Protein AF-A0A0M3IYL1-F1 (afdb_monomer_lite)

Radius of gyration: 31.52 Å; chains: 1; bounding box: 72×78×84 Å

Sequence (342 aa):
MSFNPNYEEIGNAFVQHYYSKFDVPDVAMRSSGLSDLYDPQNSYMTFEGVQARGRDEILQKFTSLTFKGIQRAITKTDCQPLPDGSILVAVIGQLKYENSNAVEYHSTRESYAKSVEDENEMDQSVEVEREKDELQTDDDPVQSYNQFFILRPSSGAFFISNEIFRLGKRMSGTQKAGKVATKGQKRIYEDNTYAIRDYSIAAIISSIFYASLSLTIFSASTLEWVVFCVCIFLQLGAVLTMRYMAQCIRNEKGQVIDAGIDLNQPDAFGEYCKDIVILCSSIVVIATFWSKIFWLLLLIPAYACYRIWTGILSPWFFAQPDDDDEIDEKKLRKKERKLRKA

Organism: Anisakis simplex (NCBI:txid6269)

Secondary structure (DSSP, 8-state):
----TTHHHHHHHHHHHHHHHHS-S-HHHHHHHHGGGB-TTT-EEEETTEEEEHHHHHHHHHHH--EEEEEEEEEEEEEEE-TTS-EEEEEEEEEEEEETTHHHHHHHHHHHHHHHHTT---S-------------TT-PPPEEEEEEEEEEEETTEEEEEEEEEEEPP--SS---TTS--PPPHHHHHHHHHHHHHHHHHHHHHHHHHHHHHHHHT----HHHHHHHHHHHHHHHHHHHHHHHHT--EE-TTS-EEE--S-TTSTTSHHHHHHHHHHHHHHHHHHHTT-GGGGGGGGHHHHHHHHHHIIIIIHHHHH-----HHHHHHHHHHHHHHHHTT-

InterPro domains:
  IPR002075 Nuclear transport factor 2 domain [PF02136] (10-100)
  IPR008506 SRP-independent targeting protein 2/TMEM208 [PF05620] (181-340)
  IPR008506 SRP-independent targeting protein 2/TMEM208 [PTHR13505] (181-341)
  IPR018222 Nuclear transport factor 2, eukaryote [PS50177] (10-167)
  IPR018222 Nuclear transport factor 2, eukaryote [cd00780] (6-167)
  IPR032710 NTF2-like domain superfamily [SSF54427] (7-167)

Structure (mmCIF, N/CA/C/O backbone):
data_AF-A0A0M3IYL1-F1
#
_entry.id   AF-A0A0M3IYL1-F1
#
loop_
_atom_site.group_PDB
_atom_site.id
_atom_site.type_symbol
_atom_site.label_atom_id
_atom_site.label_alt_id
_atom_site.label_comp_id
_atom_site.label_asym_id
_atom_site.label_entity_id
_atom_site.label_seq_id
_atom_site.pdbx_PDB_ins_code
_atom_site.Cartn_x
_atom_site.Cartn_y
_atom_site.Cartn_z
_atom_site.occupancy
_atom_site.B_iso_or_equiv
_atom_site.auth_seq_id
_atom_site.auth_comp_id
_atom_site.auth_asym_id
_atom_site.auth_atom_id
_atom_site.pdbx_PDB_model_num
ATOM 1 N N . MET A 1 1 ? -7.503 -23.518 38.191 1.00 53.72 1 MET A N 1
ATOM 2 C CA . MET A 1 1 ? -7.845 -22.327 37.387 1.00 53.72 1 MET A CA 1
ATOM 3 C C . MET A 1 1 ? -9.305 -22.455 37.011 1.00 53.72 1 MET A C 1
ATOM 5 O O . MET A 1 1 ? -9.640 -23.418 36.337 1.00 53.72 1 MET A O 1
ATOM 9 N N . SER A 1 2 ? -10.170 -21.578 37.517 1.00 73.44 2 SER A N 1
ATOM 10 C CA . SER A 1 2 ? -11.586 -21.565 37.139 1.00 73.44 2 SER A CA 1
ATOM 11 C C . SER A 1 2 ? -11.798 -20.336 36.275 1.00 73.44 2 SER A C 1
ATOM 13 O O . SER A 1 2 ? -11.982 -19.242 36.799 1.00 73.44 2 SER A O 1
ATOM 15 N N . PHE A 1 3 ? -11.698 -20.497 34.957 1.00 84.62 3 PHE A N 1
ATOM 16 C CA . PHE A 1 3 ? -12.135 -19.437 34.059 1.00 84.62 3 PHE A CA 1
ATOM 17 C C . PHE A 1 3 ? -13.652 -19.256 34.183 1.00 84.62 3 PHE A C 1
ATOM 19 O O . PHE A 1 3 ? -14.368 -20.186 34.557 1.00 84.62 3 PHE A O 1
ATOM 26 N N . ASN A 1 4 ? -14.150 -18.060 33.878 1.00 89.31 4 ASN A N 1
ATOM 27 C CA . ASN A 1 4 ? -15.587 -17.819 33.855 1.00 89.31 4 ASN A CA 1
ATOM 28 C C . ASN A 1 4 ? -16.181 -18.449 32.583 1.00 89.31 4 ASN A C 1
ATOM 30 O O . ASN A 1 4 ? -15.805 -18.002 31.505 1.00 89.31 4 ASN A O 1
ATOM 34 N N . PRO A 1 5 ? -17.084 -19.446 32.657 1.00 92.69 5 PRO A N 1
ATOM 35 C CA . PRO A 1 5 ? -17.649 -20.085 31.465 1.00 92.69 5 PRO A CA 1
ATOM 36 C C . PRO A 1 5 ? -18.566 -19.153 30.657 1.00 92.69 5 PRO A C 1
ATOM 38 O O . PRO A 1 5 ? -18.746 -19.367 29.464 1.00 92.69 5 PRO A O 1
ATOM 41 N N . ASN A 1 6 ? -19.091 -18.092 31.276 1.00 94.50 6 ASN A N 1
ATOM 42 C CA . ASN A 1 6 ? -20.010 -17.134 30.657 1.00 94.50 6 ASN A CA 1
ATOM 43 C C . ASN A 1 6 ? -19.279 -15.895 30.105 1.00 94.50 6 ASN A C 1
ATOM 45 O O . ASN A 1 6 ? -19.895 -14.852 29.890 1.00 94.50 6 ASN A O 1
ATOM 49 N N . TYR A 1 7 ? -17.957 -15.976 29.902 1.00 95.50 7 TYR A N 1
ATOM 50 C CA . TYR A 1 7 ? -17.122 -14.839 29.498 1.00 95.50 7 TYR A CA 1
ATOM 51 C C . TYR A 1 7 ? -17.607 -14.150 28.213 1.00 95.50 7 TYR A C 1
ATOM 53 O O . TYR A 1 7 ? -17.535 -12.927 28.104 1.00 95.50 7 TYR A O 1
ATOM 61 N N . GLU A 1 8 ? -18.110 -14.922 27.245 1.00 95.88 8 GLU A N 1
ATOM 62 C CA . GLU A 1 8 ? -18.569 -14.400 25.957 1.00 95.88 8 GLU A CA 1
ATOM 63 C C . GLU A 1 8 ? -19.862 -13.592 26.104 1.00 95.88 8 GLU A C 1
ATOM 65 O O . GLU A 1 8 ? -19.960 -12.483 25.576 1.00 95.88 8 GLU A O 1
ATOM 70 N N . GLU A 1 9 ? -20.829 -14.101 26.870 1.00 96.62 9 GLU A N 1
ATOM 71 C CA . GLU A 1 9 ? -22.089 -13.406 27.151 1.00 96.62 9 GLU A CA 1
ATOM 72 C C . GLU A 1 9 ? -21.843 -12.129 27.963 1.00 96.62 9 GLU A C 1
ATOM 74 O O . GLU A 1 9 ? -22.311 -11.054 27.584 1.00 96.62 9 GLU A O 1
ATOM 79 N N . ILE A 1 10 ? -21.037 -12.224 29.027 1.00 96.06 10 ILE A N 1
ATOM 80 C CA . ILE A 1 10 ? -20.689 -11.087 29.890 1.00 96.06 10 ILE A CA 1
ATOM 81 C C . ILE A 1 10 ? -19.957 -10.006 29.092 1.00 96.06 10 ILE A C 1
ATOM 83 O O . ILE A 1 10 ? -20.312 -8.833 29.190 1.00 96.06 10 ILE A O 1
ATOM 87 N N . GLY A 1 11 ? -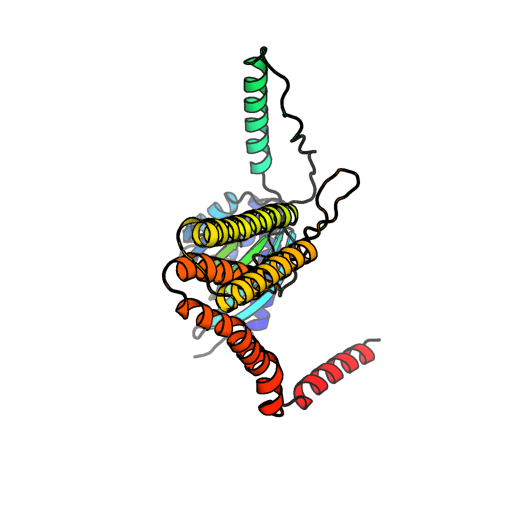18.960 -10.380 28.285 1.00 96.88 11 GLY A N 1
ATOM 88 C CA . GLY A 1 11 ? -18.195 -9.422 27.488 1.00 96.88 11 GLY A CA 1
ATOM 89 C C . GLY A 1 11 ? -19.055 -8.705 26.444 1.00 96.88 11 GLY A C 1
ATOM 90 O O . GLY A 1 11 ? -18.976 -7.484 26.322 1.00 96.88 11 GLY A O 1
ATOM 91 N N . ASN A 1 12 ? -19.944 -9.423 25.749 1.00 95.62 12 ASN A N 1
ATOM 92 C CA . ASN A 1 12 ? -20.861 -8.806 24.787 1.00 95.62 12 ASN A CA 1
ATOM 93 C C . ASN A 1 12 ? -21.884 -7.882 25.469 1.00 95.62 12 ASN A C 1
ATOM 95 O O . ASN A 1 12 ? -22.119 -6.772 24.987 1.00 95.62 12 ASN A O 1
ATOM 99 N N . ALA A 1 13 ? -22.461 -8.297 26.602 1.00 96.62 13 ALA A N 1
ATOM 100 C CA . ALA A 1 13 ? -23.380 -7.464 27.379 1.00 96.62 13 ALA A CA 1
ATOM 101 C C . ALA A 1 13 ? -22.688 -6.199 27.916 1.00 96.62 13 ALA A C 1
ATOM 103 O O . ALA A 1 13 ? -23.243 -5.102 27.826 1.00 96.62 13 ALA A O 1
ATOM 104 N N . PHE A 1 14 ? -21.450 -6.336 28.403 1.00 97.62 14 PHE A N 1
ATOM 105 C CA . PHE A 1 14 ? -20.616 -5.217 28.832 1.00 97.62 14 PHE A CA 1
ATOM 106 C C . PHE A 1 14 ? -20.397 -4.209 27.702 1.00 97.62 14 PHE A C 1
ATOM 108 O O . PHE A 1 14 ? -20.579 -3.018 27.924 1.00 97.62 14 PHE A O 1
ATOM 115 N N . VAL A 1 15 ? -20.058 -4.659 26.489 1.00 97.31 15 VAL A N 1
ATOM 116 C CA . VAL A 1 15 ? -19.814 -3.763 25.345 1.00 97.31 15 VAL A CA 1
ATOM 117 C C . VAL A 1 15 ? -21.046 -2.918 25.016 1.00 97.31 15 VAL A C 1
ATOM 119 O O . VAL A 1 15 ? -20.929 -1.707 24.827 1.00 97.31 15 VAL A O 1
ATOM 122 N N . GLN A 1 16 ? -22.234 -3.532 25.001 1.00 95.25 16 GLN A N 1
ATOM 123 C CA . GLN A 1 16 ? -23.490 -2.805 24.787 1.00 95.25 16 GLN A CA 1
ATOM 124 C C . GLN A 1 16 ? -23.746 -1.790 25.907 1.00 95.25 16 GLN A C 1
ATOM 126 O O . GLN A 1 16 ? -24.088 -0.636 25.645 1.00 95.25 16 GLN A O 1
ATOM 131 N N . HIS A 1 17 ? -23.538 -2.202 27.160 1.00 96.06 17 HIS A N 1
ATOM 132 C CA . HIS A 1 17 ? -23.721 -1.332 28.314 1.00 96.06 17 HIS A CA 1
ATOM 133 C C . HIS A 1 17 ? -22.749 -0.144 28.302 1.00 96.06 17 HIS A C 1
ATOM 135 O O . HIS A 1 17 ? -23.187 1.001 28.407 1.00 96.06 17 HIS A O 1
ATOM 141 N N . TYR A 1 18 ? -21.455 -0.397 28.110 1.00 97.44 18 TYR A N 1
ATOM 142 C CA . TYR A 1 18 ? -20.408 0.618 28.088 1.00 97.44 18 TYR A CA 1
ATOM 143 C C . TYR A 1 18 ? -20.691 1.686 27.029 1.00 97.44 18 TYR A C 1
ATOM 145 O O . TYR A 1 18 ? -20.730 2.873 27.350 1.00 97.44 18 TYR A O 1
ATOM 153 N N . TYR A 1 19 ? -20.974 1.294 25.781 1.00 95.44 19 TYR A N 1
ATOM 154 C CA . TYR A 1 19 ? -21.228 2.273 24.720 1.00 95.44 19 TYR A CA 1
ATOM 155 C C . TYR A 1 19 ? -22.556 3.013 24.872 1.00 95.44 19 TYR A C 1
ATOM 157 O O . TYR A 1 19 ? -22.619 4.188 24.518 1.00 95.44 19 TYR A O 1
ATOM 165 N N . SER A 1 20 ? -23.572 2.413 25.508 1.00 93.94 20 SER A N 1
ATOM 166 C CA . SER A 1 20 ? -24.800 3.144 25.865 1.00 93.94 20 SER A CA 1
ATOM 167 C C . SER A 1 20 ? -24.547 4.326 26.812 1.00 93.94 20 SER A C 1
ATOM 169 O O . SER A 1 20 ? -25.322 5.281 26.832 1.00 93.94 20 SER A O 1
ATOM 171 N N . LYS A 1 21 ? -23.462 4.267 27.598 1.00 94.06 21 LYS A N 1
ATOM 172 C CA . LYS A 1 21 ? -23.028 5.329 28.514 1.00 94.06 21 LYS A CA 1
ATOM 173 C C . LYS A 1 21 ? -21.966 6.233 27.895 1.00 94.06 21 LYS A C 1
ATOM 175 O O . LYS A 1 21 ? -21.972 7.430 28.157 1.00 94.06 21 LYS A O 1
ATOM 180 N N . PHE A 1 22 ? -21.073 5.687 27.071 1.00 93.38 22 PHE A N 1
ATOM 181 C CA . PHE A 1 22 ? -19.989 6.447 26.452 1.00 93.38 22 PHE A CA 1
ATOM 182 C C . PHE A 1 22 ? -20.475 7.366 25.323 1.00 93.38 22 PHE A C 1
ATOM 184 O O . PHE A 1 22 ? -20.049 8.518 25.242 1.00 93.38 22 PHE A O 1
ATOM 191 N N . ASP A 1 23 ? -21.385 6.893 24.469 1.00 91.50 23 ASP A N 1
ATOM 192 C CA . ASP A 1 23 ? -21.751 7.582 23.222 1.00 91.50 23 ASP A CA 1
ATOM 193 C C . ASP A 1 23 ? -22.758 8.733 23.421 1.00 91.50 23 ASP A C 1
ATOM 195 O O . ASP A 1 23 ? -23.204 9.357 22.457 1.00 91.50 23 ASP A O 1
ATOM 199 N N . VAL A 1 24 ? -23.092 9.072 24.671 1.00 89.94 24 VAL A N 1
ATOM 200 C CA . VAL A 1 24 ? -23.966 10.211 24.977 1.00 89.94 24 VAL A CA 1
ATOM 201 C C . VAL A 1 24 ? -23.293 11.542 24.585 1.00 89.94 24 VAL A C 1
ATOM 203 O O . VAL A 1 24 ? -22.085 11.702 24.795 1.00 89.94 24 VAL A O 1
ATOM 206 N N . PRO A 1 25 ? -24.032 12.521 24.024 1.00 84.75 25 PRO A N 1
ATOM 207 C CA . PRO A 1 25 ? -23.455 13.810 23.620 1.00 84.75 25 PRO A CA 1
ATOM 208 C C . PRO A 1 25 ? -22.956 14.665 24.791 1.00 84.75 25 PRO A C 1
ATOM 210 O O . PRO A 1 25 ? -22.020 15.447 24.635 1.00 84.75 25 PRO A O 1
ATOM 213 N N . ASP A 1 26 ? -23.592 14.528 25.955 1.00 88.19 26 ASP A N 1
ATOM 214 C CA . ASP A 1 26 ? -23.273 15.298 27.152 1.00 88.19 26 ASP A CA 1
ATOM 215 C C . ASP A 1 26 ? -22.086 14.678 27.902 1.00 88.19 26 ASP A C 1
ATOM 217 O O . ASP A 1 26 ? -22.125 13.538 28.369 1.00 88.19 26 ASP A O 1
ATOM 221 N N . VAL A 1 27 ? -21.021 15.463 28.036 1.00 84.44 27 VAL A N 1
ATOM 222 C CA . VAL A 1 27 ? -19.757 15.048 28.649 1.00 84.44 27 VAL A CA 1
ATOM 223 C C . VAL A 1 27 ? -19.907 14.733 30.144 1.00 84.44 27 VAL A C 1
ATOM 225 O O . VAL A 1 27 ? -19.278 13.795 30.641 1.00 84.44 27 VAL A O 1
ATOM 228 N N . ALA A 1 28 ? -20.755 15.467 30.868 1.00 87.12 28 ALA A N 1
ATOM 229 C CA . ALA A 1 28 ? -21.005 15.218 32.284 1.00 87.12 28 ALA A CA 1
ATOM 230 C C . ALA A 1 28 ? -21.826 13.934 32.483 1.00 87.12 28 ALA A C 1
ATOM 232 O O . ALA A 1 28 ? -21.515 13.136 33.374 1.00 87.12 28 ALA A O 1
ATOM 233 N N . MET A 1 29 ? -22.819 13.683 31.620 1.00 89.69 29 MET A N 1
ATOM 234 C CA . MET A 1 29 ? -23.558 12.411 31.619 1.00 89.69 29 MET A CA 1
ATOM 235 C C . MET A 1 29 ? -22.664 11.222 31.256 1.00 89.69 29 MET A C 1
ATOM 237 O O . MET A 1 29 ? -22.786 10.165 31.870 1.00 89.69 29 MET A O 1
ATOM 241 N N . ARG A 1 30 ? -21.731 11.392 30.310 1.00 91.19 30 ARG A N 1
ATOM 242 C CA . ARG A 1 30 ? -20.738 10.366 29.956 1.00 91.19 30 ARG A CA 1
ATOM 243 C C . ARG A 1 30 ? -19.876 9.992 31.157 1.00 91.19 30 ARG A C 1
ATOM 245 O O . ARG A 1 30 ? -19.749 8.819 31.492 1.00 91.19 30 ARG A O 1
ATOM 252 N N . SER A 1 31 ? -19.296 10.999 31.808 1.00 90.19 31 SER A N 1
ATOM 253 C CA . SER A 1 31 ? -18.392 10.810 32.943 1.00 90.19 31 SER A CA 1
ATOM 254 C C . SER A 1 31 ? -19.109 10.151 34.130 1.00 90.19 31 SER A C 1
ATOM 256 O O . SER A 1 31 ? -18.697 9.094 34.607 1.00 90.19 31 SER A O 1
ATOM 258 N N . SER A 1 32 ? -20.258 10.698 34.538 1.00 91.25 32 SER A N 1
ATOM 259 C CA . SER A 1 32 ? -21.065 10.125 35.626 1.00 91.25 32 SER A CA 1
ATOM 260 C C . SER A 1 32 ? -21.607 8.729 35.303 1.00 91.25 32 SER A C 1
ATOM 262 O O . SER A 1 32 ? -21.601 7.862 36.169 1.00 91.25 32 SER A O 1
ATOM 264 N N . GLY A 1 33 ? -22.023 8.473 34.060 1.00 92.12 33 GLY A N 1
ATOM 265 C CA . GLY A 1 33 ? -22.559 7.178 33.637 1.00 92.12 33 GLY A CA 1
ATOM 266 C C . GLY A 1 33 ? -21.526 6.051 33.568 1.00 92.12 33 GLY A C 1
ATOM 267 O O . GLY A 1 33 ? -21.915 4.886 33.590 1.00 92.12 33 GLY A O 1
ATOM 268 N N . LEU A 1 34 ? -20.235 6.388 33.485 1.00 94.62 34 LEU A N 1
ATOM 269 C CA . LEU A 1 34 ? -19.123 5.434 33.423 1.00 94.62 34 LEU A CA 1
ATOM 270 C C . LEU A 1 34 ? -18.361 5.295 34.747 1.00 94.62 34 LEU A C 1
ATOM 272 O O . LEU A 1 34 ? -17.601 4.341 34.893 1.00 94.62 34 LEU A O 1
ATOM 276 N N . SER A 1 35 ? -18.580 6.206 35.703 1.00 94.62 35 SER A N 1
ATOM 277 C CA . SER A 1 35 ? -17.992 6.211 37.054 1.00 94.62 35 SER A CA 1
ATOM 278 C C . SER A 1 35 ? -17.884 4.816 37.667 1.00 94.62 35 SER A C 1
ATOM 280 O O . SER A 1 35 ? -16.805 4.395 38.081 1.00 94.62 35 SER A O 1
ATOM 282 N N . ASP A 1 36 ? -18.998 4.089 37.690 1.00 94.06 36 ASP A N 1
ATOM 283 C CA . ASP A 1 36 ? -19.129 2.855 38.467 1.00 94.06 36 ASP A CA 1
ATOM 284 C C . ASP A 1 36 ? -18.468 1.648 37.788 1.00 94.06 36 ASP A C 1
ATOM 286 O O . ASP A 1 36 ? -18.325 0.591 38.399 1.00 94.06 36 ASP A O 1
ATOM 290 N N . LEU A 1 37 ? -18.030 1.806 36.535 1.00 96.25 37 LEU A N 1
ATOM 291 C CA . LEU A 1 37 ? -17.292 0.778 35.807 1.00 96.25 37 LEU A CA 1
ATOM 292 C C . LEU A 1 37 ? -15.794 0.796 36.129 1.00 96.25 37 LEU A C 1
ATOM 294 O O . LEU A 1 37 ? -15.107 -0.164 35.786 1.00 96.25 37 LEU A O 1
ATOM 298 N N . TYR A 1 38 ? -15.279 1.844 36.781 1.00 97.50 38 TYR A N 1
ATOM 299 C CA . TYR A 1 38 ? -13.864 1.968 37.133 1.00 97.50 38 TYR A CA 1
ATOM 300 C C . TYR A 1 38 ? -13.647 1.913 38.644 1.00 97.50 38 TYR A C 1
ATOM 302 O O . TYR A 1 38 ? -14.341 2.558 39.431 1.00 97.50 38 TYR A O 1
ATOM 310 N N . ASP A 1 39 ? -12.615 1.176 39.044 1.00 96.19 39 ASP A N 1
ATOM 311 C CA . ASP A 1 39 ? -12.144 1.126 40.418 1.00 96.19 39 ASP A CA 1
ATOM 312 C C . ASP A 1 39 ? -11.431 2.441 40.793 1.00 96.19 39 ASP A C 1
ATOM 314 O O . ASP A 1 39 ? -10.664 2.985 39.983 1.00 96.19 39 ASP A O 1
ATOM 318 N N . PRO A 1 40 ? -11.622 2.958 42.022 1.00 95.38 40 PRO A N 1
ATOM 319 C CA . PRO A 1 40 ? -11.004 4.209 42.446 1.00 95.38 40 PRO A CA 1
ATOM 320 C C . PRO A 1 40 ? -9.471 4.229 42.342 1.00 95.38 40 PRO A C 1
ATOM 322 O O . PRO A 1 40 ? -8.918 5.289 42.063 1.00 95.38 40 PRO A O 1
ATOM 325 N N . GLN A 1 41 ? -8.775 3.096 42.525 1.00 94.56 41 GLN A N 1
ATOM 326 C CA . GLN A 1 41 ? -7.301 3.061 42.544 1.00 94.56 41 GLN A CA 1
ATOM 327 C C . GLN A 1 41 ? -6.651 2.128 41.508 1.00 94.56 41 GLN A C 1
ATOM 329 O O . GLN A 1 41 ? -5.492 2.344 41.129 1.00 94.56 41 GLN A O 1
ATOM 334 N N . ASN A 1 42 ? -7.356 1.082 41.069 1.00 94.12 42 ASN A N 1
ATOM 335 C CA . ASN A 1 42 ? -6.777 -0.053 40.337 1.00 94.12 42 ASN A CA 1
ATOM 336 C C . ASN A 1 42 ? -7.260 -0.185 38.887 1.00 94.12 42 ASN A C 1
ATOM 338 O O . ASN A 1 42 ? -7.000 -1.207 38.247 1.00 94.12 42 ASN A O 1
ATOM 342 N N . SER A 1 43 ? -7.931 0.838 38.361 1.00 98.06 43 SER A N 1
ATOM 343 C CA . SER A 1 43 ? -8.235 0.955 36.936 1.00 98.06 43 SER A CA 1
ATOM 344 C C . SER A 1 43 ? -7.149 1.726 36.195 1.00 98.06 43 SER A C 1
ATOM 346 O O . SER A 1 43 ? -6.648 2.737 36.681 1.00 98.06 43 SER A O 1
ATOM 348 N N . TYR A 1 44 ? -6.811 1.274 34.994 1.00 97.88 44 TYR A N 1
ATOM 349 C CA . TYR A 1 44 ? -5.854 1.928 34.107 1.00 97.88 44 TYR A CA 1
ATOM 350 C C . TYR A 1 44 ? -6.494 2.154 32.745 1.00 97.88 44 TYR A C 1
ATOM 352 O O . TYR A 1 44 ? -7.003 1.212 32.146 1.00 97.88 44 TYR A O 1
ATOM 360 N N . MET A 1 45 ? -6.408 3.370 32.218 1.00 97.56 45 MET A N 1
ATOM 361 C CA . MET A 1 45 ? -6.809 3.686 30.849 1.00 97.56 45 MET A CA 1
ATOM 362 C C . MET A 1 45 ? -5.606 4.194 30.070 1.00 97.56 45 MET A C 1
ATOM 364 O O . MET A 1 45 ? -4.837 4.998 30.577 1.00 97.56 45 MET A O 1
ATOM 368 N N . THR A 1 46 ? -5.452 3.778 28.819 1.00 95.56 46 THR A N 1
ATOM 369 C CA . THR A 1 46 ? -4.555 4.425 27.858 1.00 95.56 46 THR A CA 1
ATOM 370 C C . THR A 1 46 ? -5.364 4.899 26.663 1.00 95.56 46 THR A C 1
ATOM 372 O O . THR A 1 46 ? -5.857 4.085 25.887 1.00 95.56 46 THR A O 1
ATOM 375 N N . PHE A 1 47 ? -5.475 6.212 26.494 1.00 91.62 47 PHE A N 1
ATOM 376 C CA . PHE A 1 47 ? -6.231 6.831 25.411 1.00 91.62 47 PHE A CA 1
ATOM 377 C C . PHE A 1 47 ? -5.274 7.565 24.473 1.00 91.62 47 PHE A C 1
ATOM 379 O O . PHE A 1 47 ? -4.594 8.502 24.897 1.00 91.62 47 PHE A O 1
ATOM 386 N N . GLU A 1 48 ? -5.175 7.124 23.215 1.00 83.81 48 GLU A N 1
ATOM 387 C CA . GLU A 1 48 ? -4.241 7.686 22.221 1.00 83.81 48 GLU A CA 1
ATOM 388 C C . GLU A 1 48 ? -2.772 7.730 22.700 1.00 83.81 48 GLU A C 1
ATOM 390 O O . GLU A 1 48 ? -1.952 8.497 22.208 1.00 83.81 48 GLU A O 1
ATOM 395 N N . GLY A 1 49 ? -2.397 6.844 23.629 1.00 84.88 49 GLY A N 1
ATOM 396 C CA . GLY A 1 49 ? -1.035 6.742 24.171 1.00 84.88 49 GLY A CA 1
ATOM 397 C C . GLY A 1 49 ? -0.804 7.538 25.453 1.00 84.88 49 GLY A C 1
ATOM 398 O O . GLY A 1 49 ? 0.257 7.397 26.050 1.00 84.88 49 GLY A O 1
ATOM 399 N N . VAL A 1 50 ? -1.795 8.305 25.912 1.00 88.12 50 VAL A N 1
ATOM 400 C CA . VAL A 1 50 ? -1.768 8.968 27.219 1.00 88.12 50 VAL A CA 1
ATOM 401 C C . VAL A 1 50 ? -2.432 8.059 28.245 1.00 88.12 50 VAL A C 1
ATOM 403 O O . VAL A 1 50 ? -3.597 7.692 28.082 1.00 88.12 50 VAL A O 1
ATOM 406 N N . GLN A 1 51 ? -1.688 7.681 29.283 1.00 93.62 51 GLN A N 1
ATOM 407 C CA . GLN A 1 51 ? -2.191 6.836 30.362 1.00 93.62 51 GLN A CA 1
ATOM 408 C C . GLN A 1 51 ? -2.819 7.678 31.483 1.00 93.62 51 GLN A C 1
ATOM 410 O O . GLN A 1 51 ? -2.315 8.753 31.795 1.00 93.62 51 GLN A O 1
ATOM 415 N N . ALA A 1 52 ? -3.892 7.167 32.079 1.00 94.69 52 ALA A N 1
ATOM 416 C CA . ALA A 1 52 ? -4.545 7.671 33.284 1.00 94.69 52 ALA A CA 1
ATOM 417 C C . ALA A 1 52 ? -4.765 6.504 34.257 1.00 94.69 52 ALA A C 1
ATOM 419 O O . ALA A 1 52 ? -5.034 5.375 33.821 1.00 94.69 52 ALA A O 1
ATOM 420 N N . ARG A 1 53 ? -4.649 6.762 35.563 1.00 96.62 53 ARG A N 1
ATOM 421 C CA . ARG A 1 53 ? -4.815 5.744 36.606 1.00 96.62 53 ARG A CA 1
ATOM 422 C C . ARG A 1 53 ? -5.867 6.162 37.628 1.00 96.62 53 ARG A C 1
ATOM 424 O O . ARG A 1 53 ? -5.851 7.269 38.147 1.00 96.62 53 ARG A O 1
ATOM 431 N N . GLY A 1 54 ? -6.707 5.204 38.001 1.00 95.50 54 GLY A N 1
ATOM 432 C CA . GLY A 1 54 ? -7.786 5.402 38.957 1.00 95.50 54 GLY A CA 1
ATOM 433 C C . GLY A 1 54 ? -8.960 6.143 38.330 1.00 95.50 54 GLY A C 1
ATOM 434 O O . GLY A 1 54 ? -8.824 6.852 37.331 1.00 95.50 54 GLY A O 1
ATOM 435 N N . ARG A 1 55 ? -10.142 5.947 38.912 1.00 96.50 55 ARG A N 1
ATOM 436 C CA . ARG A 1 55 ? -11.394 6.486 38.375 1.00 96.50 55 ARG A CA 1
ATOM 437 C C . ARG A 1 55 ? -11.326 7.993 38.120 1.00 96.50 55 ARG A C 1
ATOM 439 O O . ARG A 1 55 ? -11.716 8.424 37.044 1.00 96.50 55 ARG A O 1
ATOM 446 N N . ASP A 1 56 ? -10.811 8.784 39.055 1.00 95.38 56 ASP A N 1
ATOM 447 C CA . ASP A 1 56 ? -10.889 10.248 38.965 1.00 95.38 56 ASP A CA 1
ATOM 448 C C . ASP A 1 56 ? -10.089 10.810 37.771 1.00 95.38 56 ASP A C 1
ATOM 450 O O . ASP A 1 56 ? -10.614 11.629 37.014 1.00 95.38 56 ASP A O 1
ATOM 454 N N . GLU A 1 57 ? -8.867 10.317 37.522 1.00 95.56 57 GLU A N 1
ATOM 455 C CA . GLU A 1 57 ? -8.072 10.717 36.347 1.00 95.56 57 GLU A CA 1
ATOM 456 C C . GLU A 1 57 ? -8.708 10.238 35.035 1.00 95.56 57 GLU A C 1
ATOM 458 O O . GLU A 1 57 ? -8.694 10.950 34.027 1.00 95.56 57 GLU A O 1
ATOM 463 N N . ILE A 1 58 ? -9.290 9.033 35.037 1.00 96.25 58 ILE A N 1
ATOM 464 C CA . ILE A 1 58 ? -9.990 8.470 33.876 1.00 96.25 58 ILE A CA 1
ATOM 465 C C . ILE A 1 58 ? -11.222 9.320 33.529 1.00 96.25 58 ILE A C 1
ATOM 467 O O . ILE A 1 58 ? -11.425 9.694 32.372 1.00 96.25 58 ILE A O 1
ATOM 471 N N . LEU A 1 59 ? -12.018 9.689 34.532 1.00 94.00 59 LEU A N 1
ATOM 472 C CA . LEU A 1 59 ? -13.185 10.548 34.359 1.00 94.00 59 LEU A CA 1
ATOM 473 C C . LEU A 1 59 ? -12.793 11.956 33.898 1.00 94.00 59 LEU A C 1
ATOM 475 O O . LEU A 1 59 ? -13.452 12.520 33.023 1.00 94.00 59 LEU A O 1
ATOM 479 N N . GLN A 1 60 ? -11.689 12.507 34.410 1.00 91.50 60 GLN A N 1
ATOM 480 C CA . GLN A 1 60 ? -11.130 13.765 33.911 1.00 91.50 60 GLN A CA 1
ATOM 481 C C . GLN A 1 60 ? -10.700 13.646 32.442 1.00 91.50 60 GLN A C 1
ATOM 483 O O . GLN A 1 60 ? -10.932 14.566 31.650 1.00 91.50 60 GLN A O 1
ATOM 488 N N . LYS A 1 61 ? -10.123 12.503 32.044 1.00 91.25 61 LYS A N 1
ATOM 489 C CA . LYS A 1 61 ? -9.755 12.242 30.650 1.00 91.25 61 LYS A CA 1
ATOM 490 C C . LYS A 1 61 ? -10.982 12.275 29.745 1.00 91.25 61 LYS A C 1
ATOM 492 O O . LYS A 1 61 ? -10.913 12.941 28.715 1.00 91.25 61 LYS A O 1
ATOM 497 N N . PHE A 1 62 ? -12.101 11.659 30.130 1.00 89.56 62 PHE A N 1
ATOM 498 C CA . PHE A 1 62 ? -13.353 11.744 29.366 1.00 89.56 62 PHE A CA 1
ATOM 499 C C . PHE A 1 62 ? -13.856 13.170 29.192 1.00 89.56 62 PHE A C 1
ATOM 501 O O . PHE A 1 62 ? -14.317 13.513 28.104 1.00 89.56 62 PHE A O 1
ATOM 508 N N . THR A 1 63 ? -13.710 14.004 30.221 1.00 86.25 63 THR A N 1
ATOM 509 C CA . THR A 1 63 ? -14.076 15.421 30.144 1.00 86.25 63 THR A CA 1
ATOM 510 C C . THR A 1 63 ? -13.223 16.193 29.139 1.00 86.25 63 THR A C 1
ATOM 512 O O . THR A 1 63 ? -13.712 17.118 28.500 1.00 86.25 63 THR A O 1
ATOM 515 N N . SER A 1 64 ? -11.963 15.789 28.947 1.00 8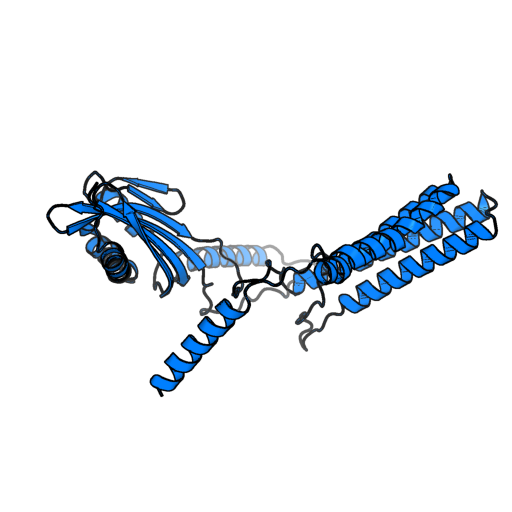4.06 64 SER A N 1
ATOM 516 C CA . SER A 1 64 ? -11.068 16.395 27.952 1.00 84.06 64 SER A CA 1
ATOM 517 C C . SER A 1 64 ? -11.333 15.956 26.505 1.00 84.06 64 SER A C 1
ATOM 519 O O . SER A 1 64 ? -10.776 16.548 25.580 1.00 84.06 64 SER A O 1
ATOM 521 N N . LEU A 1 65 ? -12.134 14.906 26.283 1.00 82.75 65 LEU A N 1
ATOM 522 C CA . LEU A 1 65 ? -12.425 14.415 24.936 1.00 82.75 65 LEU A CA 1
ATOM 523 C C . LEU A 1 65 ? -13.449 15.326 24.254 1.00 82.75 65 LEU A C 1
ATOM 525 O O . LEU A 1 65 ? -14.556 15.516 24.749 1.00 82.75 65 LEU A O 1
ATOM 529 N N . THR A 1 66 ? -13.119 15.823 23.064 1.00 73.88 66 THR A N 1
ATOM 530 C CA . THR A 1 66 ? -13.977 16.741 22.296 1.00 73.88 66 THR A CA 1
ATOM 531 C C . THR A 1 66 ? -15.058 16.037 21.470 1.00 73.88 66 THR A C 1
ATOM 533 O O . THR A 1 66 ? -15.689 16.664 20.622 1.00 73.88 66 THR A O 1
ATOM 536 N N . PHE A 1 67 ? -15.284 14.739 21.697 1.00 76.44 67 PHE A N 1
ATOM 537 C CA . PHE A 1 67 ? -16.283 13.961 20.970 1.00 76.44 67 PHE A CA 1
ATOM 538 C C . PHE A 1 67 ? -17.704 14.418 21.317 1.00 76.44 67 PHE A C 1
ATOM 540 O O . PHE A 1 67 ? -18.187 14.184 22.434 1.00 76.44 67 PHE A O 1
ATOM 547 N N . LYS A 1 68 ? -18.385 15.009 20.333 1.00 75.12 68 LYS A N 1
ATOM 548 C CA . LYS A 1 68 ? -19.829 15.264 20.337 1.00 75.12 68 LYS A CA 1
ATOM 549 C C . LYS A 1 68 ? -20.492 14.377 19.278 1.00 75.12 68 LYS A C 1
ATOM 551 O O . LYS A 1 68 ? -19.859 14.042 18.285 1.00 75.12 68 LYS A O 1
ATOM 556 N N . GLY A 1 69 ? -21.724 13.926 19.523 1.00 75.25 69 GLY A N 1
ATOM 557 C CA . GLY A 1 69 ? -22.493 13.133 18.551 1.00 75.25 69 GLY A CA 1
ATOM 558 C C . GLY A 1 69 ? -21.768 11.886 18.021 1.00 75.25 69 GLY A C 1
ATOM 559 O O . GLY A 1 69 ? -21.455 11.814 16.836 1.00 75.25 69 GLY A O 1
ATOM 560 N N . ILE A 1 70 ? -21.480 10.901 18.882 1.00 86.31 70 ILE A N 1
ATOM 561 C CA . ILE A 1 70 ? -20.788 9.672 18.461 1.00 86.31 70 ILE A CA 1
ATOM 562 C C . ILE A 1 70 ? -21.778 8.725 17.770 1.00 86.31 70 ILE A C 1
ATOM 564 O O . ILE A 1 70 ? -22.725 8.241 18.385 1.00 86.31 70 ILE A O 1
ATOM 568 N N . GLN A 1 71 ? -21.522 8.404 16.505 1.00 83.88 71 GLN A N 1
ATOM 569 C CA . GLN A 1 71 ? -22.168 7.309 15.784 1.00 83.88 71 GLN A CA 1
ATOM 570 C C . GLN A 1 71 ? -21.184 6.152 15.652 1.00 83.88 71 GLN A C 1
ATOM 572 O O . GLN A 1 71 ? -20.160 6.262 14.972 1.00 83.88 71 GLN A O 1
ATOM 577 N N . ARG A 1 72 ? -21.488 5.031 16.306 1.00 87.81 72 ARG A N 1
ATOM 578 C CA . ARG A 1 72 ? -20.606 3.866 16.383 1.00 87.81 72 ARG A CA 1
ATOM 579 C C . ARG A 1 72 ? -21.160 2.692 15.592 1.00 87.81 72 ARG A C 1
ATOM 581 O O . ARG A 1 72 ? -22.315 2.311 15.750 1.00 87.81 72 ARG A O 1
ATOM 588 N N . ALA A 1 73 ? -20.294 2.064 14.808 1.00 83.88 73 ALA A N 1
ATOM 589 C CA . ALA A 1 73 ? -20.547 0.786 14.162 1.00 83.88 73 ALA A CA 1
ATOM 590 C C . ALA A 1 73 ? -19.504 -0.230 14.640 1.00 83.88 73 ALA A C 1
ATOM 592 O O . ALA A 1 73 ? -18.322 -0.130 14.313 1.00 83.88 73 ALA A O 1
ATOM 593 N N . ILE A 1 74 ? -19.933 -1.209 15.437 1.00 85.81 74 ILE A N 1
ATOM 594 C CA . ILE A 1 74 ? -19.057 -2.294 15.891 1.00 85.81 74 ILE A CA 1
ATOM 595 C C . ILE A 1 74 ? -18.890 -3.288 14.741 1.00 85.81 74 ILE A C 1
ATOM 597 O O . ILE A 1 74 ? -19.866 -3.862 14.263 1.00 85.81 74 ILE A O 1
ATOM 601 N N . THR A 1 75 ? -17.648 -3.508 14.311 1.00 85.12 75 THR A N 1
ATOM 602 C CA . THR A 1 75 ? -17.321 -4.503 13.281 1.00 85.12 75 THR A CA 1
ATOM 603 C C . THR A 1 75 ? -17.252 -5.894 13.897 1.00 85.12 75 THR A C 1
ATOM 605 O O . THR A 1 75 ? -17.778 -6.856 13.336 1.00 85.12 75 THR A O 1
ATOM 608 N N . LYS A 1 76 ? -16.579 -6.011 15.046 1.00 90.38 76 LYS A N 1
ATOM 609 C CA . LYS A 1 76 ? -16.394 -7.280 15.746 1.00 90.38 76 LYS A CA 1
ATOM 610 C C . LYS A 1 76 ? -16.091 -7.047 17.225 1.00 90.38 76 LYS A C 1
ATOM 612 O O . LYS A 1 76 ? -15.410 -6.087 17.585 1.00 90.38 76 LYS A O 1
ATOM 617 N N . THR A 1 77 ? -16.577 -7.971 18.043 1.00 94.62 77 THR A N 1
ATOM 618 C CA . THR A 1 77 ? -16.227 -8.119 19.454 1.00 94.62 77 THR A CA 1
ATOM 619 C C . THR A 1 77 ? -15.739 -9.543 19.661 1.00 94.62 77 THR A C 1
ATOM 621 O O . THR A 1 77 ? -16.407 -10.483 19.227 1.00 94.62 77 THR A O 1
ATOM 624 N N . ASP A 1 78 ? -14.587 -9.686 20.306 1.00 96.94 78 ASP A N 1
ATOM 625 C CA . ASP A 1 78 ? -14.011 -10.970 20.687 1.00 96.94 78 ASP A CA 1
ATOM 626 C C . ASP A 1 78 ? -13.732 -10.959 22.195 1.00 96.94 78 ASP A C 1
ATOM 628 O O . ASP A 1 78 ? -13.146 -10.013 22.726 1.00 96.94 78 ASP A O 1
ATOM 632 N N . CYS A 1 79 ? -14.156 -12.015 22.887 1.00 97.44 79 CYS A N 1
ATOM 633 C CA . CYS A 1 79 ? -14.002 -12.166 24.332 1.00 97.44 79 CYS A CA 1
ATOM 634 C C . CYS A 1 79 ? -13.112 -13.377 24.617 1.00 97.44 79 CYS A C 1
ATOM 636 O O . CYS A 1 79 ? -13.276 -14.423 23.993 1.00 97.44 79 CYS A O 1
ATOM 638 N N . GLN A 1 80 ? -12.186 -13.255 25.564 1.00 97.56 80 GLN A N 1
ATOM 639 C CA . GLN A 1 80 ? -11.296 -14.336 25.981 1.00 97.56 80 GLN A CA 1
ATOM 640 C C . GLN A 1 80 ? -11.294 -14.456 27.509 1.00 97.56 80 GLN A C 1
ATOM 642 O O . GLN A 1 80 ? -11.148 -13.440 28.198 1.00 97.56 80 GLN A O 1
ATOM 647 N N . PRO A 1 81 ? -11.444 -15.668 28.065 1.00 96.75 81 PRO A N 1
ATOM 648 C CA . PRO A 1 81 ? -11.350 -15.869 29.500 1.00 96.75 81 PRO A CA 1
ATOM 649 C C . PRO A 1 81 ? -9.897 -15.771 29.982 1.00 96.75 81 PRO A C 1
ATOM 651 O O . PRO A 1 81 ? -8.972 -16.211 29.298 1.00 96.75 81 PRO A O 1
ATOM 654 N N . LEU A 1 82 ? -9.699 -15.262 31.198 1.00 95.38 82 LEU A N 1
ATOM 655 C CA . LEU A 1 82 ? -8.403 -15.227 31.877 1.00 95.38 82 LEU A CA 1
ATOM 656 C C . LEU A 1 82 ? -8.378 -16.166 33.104 1.00 95.38 82 LEU A C 1
ATOM 658 O O . LEU A 1 82 ? -9.433 -16.512 33.648 1.00 95.38 82 LEU A O 1
ATOM 662 N N . PRO A 1 83 ? -7.186 -16.611 33.562 1.00 91.94 83 PRO A N 1
ATOM 663 C CA . PRO A 1 83 ? -7.059 -17.623 34.621 1.00 91.94 83 PRO A CA 1
ATOM 664 C C . PRO A 1 83 ? -7.622 -17.234 35.998 1.00 91.94 83 PRO A C 1
ATOM 666 O O . PRO A 1 83 ? -7.891 -18.119 36.813 1.00 91.94 83 PRO A O 1
ATOM 669 N N . ASP A 1 84 ? -7.771 -15.936 36.261 1.00 91.31 84 ASP A N 1
ATOM 670 C CA . ASP A 1 84 ? -8.276 -15.334 37.502 1.00 91.31 84 ASP A CA 1
ATOM 671 C C . ASP A 1 84 ? -9.794 -15.063 37.468 1.00 91.31 84 ASP A C 1
ATOM 673 O O . ASP A 1 84 ? -10.333 -14.429 38.372 1.00 91.31 84 ASP A O 1
ATOM 677 N N . GLY A 1 85 ? -10.490 -15.531 36.426 1.00 92.31 85 GLY A N 1
ATOM 678 C CA . GLY A 1 85 ? -11.910 -15.251 36.208 1.00 92.31 85 GLY A CA 1
ATOM 679 C C . GLY A 1 85 ? -12.177 -13.896 35.547 1.00 92.31 85 GLY A C 1
ATOM 680 O O . GLY A 1 85 ? -13.340 -13.576 35.292 1.00 92.31 85 GLY A O 1
ATOM 681 N N . SER A 1 86 ? -11.127 -13.123 35.241 1.00 95.81 86 SER A N 1
ATOM 682 C CA . SER A 1 86 ? -11.228 -11.912 34.428 1.00 95.81 86 SER A CA 1
ATOM 683 C C . SER A 1 86 ? -11.528 -12.248 32.963 1.00 95.81 86 SER A C 1
ATOM 685 O O . SER A 1 86 ? -11.396 -13.390 32.514 1.00 95.81 86 SER A O 1
ATOM 687 N N . ILE A 1 87 ? -11.940 -11.239 32.201 1.00 97.75 87 ILE A N 1
ATOM 688 C CA . ILE A 1 87 ? -12.313 -11.374 30.792 1.00 97.75 87 ILE A CA 1
ATOM 689 C C . ILE A 1 87 ? -11.576 -10.303 29.993 1.00 97.75 87 ILE A C 1
ATOM 691 O O . ILE A 1 87 ? -11.709 -9.115 30.280 1.00 97.75 87 ILE A O 1
ATOM 695 N N . LEU A 1 88 ? -10.815 -10.713 28.981 1.00 98.06 88 LEU A N 1
ATOM 696 C CA . LEU A 1 88 ? -10.287 -9.808 27.965 1.00 98.06 88 LEU A CA 1
ATOM 697 C C . LEU A 1 88 ? -11.361 -9.600 26.896 1.00 98.06 88 LEU A C 1
ATOM 699 O O . LEU A 1 88 ? -11.848 -10.567 26.316 1.00 98.06 88 LEU A O 1
ATOM 703 N N . VAL A 1 89 ? -11.700 -8.349 26.613 1.00 98.50 89 VAL A N 1
ATOM 704 C CA . VAL A 1 89 ? -12.653 -7.966 25.568 1.00 98.50 89 VAL A CA 1
ATOM 705 C C . VAL A 1 89 ? -11.931 -7.096 24.550 1.00 98.50 89 VAL A C 1
ATOM 707 O O . VAL A 1 89 ? -11.400 -6.043 24.898 1.00 98.50 89 VAL A O 1
ATOM 710 N N . ALA A 1 90 ? -11.912 -7.524 23.293 1.00 97.81 90 ALA A N 1
ATOM 711 C CA . ALA A 1 90 ? -11.395 -6.758 22.169 1.00 97.81 90 ALA A CA 1
ATOM 712 C C . ALA A 1 90 ? -12.561 -6.289 21.297 1.00 97.81 90 ALA A C 1
ATOM 714 O O . ALA A 1 90 ? -13.396 -7.087 20.874 1.00 97.81 90 ALA A O 1
ATOM 715 N N . VAL A 1 91 ? -12.612 -4.991 21.020 1.00 96.69 91 VAL A N 1
ATOM 716 C CA . VAL A 1 91 ? -13.618 -4.369 20.165 1.00 96.69 91 VAL A CA 1
ATOM 717 C C . VAL A 1 91 ? -12.920 -3.645 19.030 1.00 96.69 91 VAL A C 1
ATOM 719 O O . VAL A 1 91 ? -12.062 -2.791 19.252 1.00 96.69 91 VAL A O 1
ATOM 722 N N . ILE A 1 92 ? -13.330 -3.956 17.807 1.00 89.56 92 ILE A N 1
ATOM 723 C CA . ILE A 1 92 ? -12.935 -3.211 16.617 1.00 89.56 92 ILE A CA 1
ATOM 724 C C . ILE A 1 92 ? -14.180 -2.655 15.943 1.00 89.56 92 ILE A C 1
ATOM 726 O O . ILE A 1 92 ? -15.224 -3.311 15.861 1.00 89.56 92 ILE A O 1
ATOM 730 N N . GLY A 1 93 ? -14.079 -1.435 15.443 1.00 87.62 93 GLY A N 1
ATOM 731 C CA . GLY A 1 93 ? -15.222 -0.780 14.839 1.00 87.62 93 GLY A CA 1
ATOM 732 C C . GLY A 1 93 ? -14.858 0.480 14.091 1.00 87.62 93 GLY A C 1
ATOM 733 O O . GLY A 1 93 ? -13.694 0.781 13.827 1.00 87.62 93 GLY A O 1
ATOM 734 N N . GLN A 1 94 ? -15.901 1.207 13.743 1.00 84.56 94 GLN A N 1
ATOM 735 C CA . GLN A 1 94 ? -15.851 2.508 13.116 1.00 84.56 94 GLN A CA 1
ATOM 736 C C . GLN A 1 94 ? -16.652 3.491 13.964 1.00 84.56 94 GLN A C 1
ATOM 738 O O . GLN A 1 94 ? -17.658 3.125 14.574 1.00 84.56 94 GLN A O 1
ATOM 743 N N . LEU A 1 95 ? -16.188 4.731 14.021 1.00 84.75 95 LEU A N 1
ATOM 744 C CA . LEU A 1 95 ? -16.860 5.826 14.695 1.00 84.75 95 LEU A CA 1
ATOM 745 C C . LEU A 1 95 ? -16.878 7.062 13.797 1.00 84.75 95 LEU A C 1
ATOM 747 O O . LEU A 1 95 ? -15.900 7.367 13.118 1.00 84.75 95 LEU A O 1
ATOM 751 N N . LYS A 1 96 ? -18.010 7.757 13.785 1.00 83.31 96 LYS A N 1
ATOM 752 C CA . LYS A 1 96 ? -18.165 9.123 13.278 1.00 83.31 96 LYS A CA 1
ATOM 753 C C . LYS A 1 96 ? -18.500 9.995 14.485 1.00 83.31 96 LYS A C 1
ATOM 755 O O . LYS A 1 96 ? -19.251 9.559 15.353 1.00 83.31 96 LYS A O 1
ATOM 760 N N . TYR A 1 97 ? -17.886 11.164 14.590 1.00 80.25 97 TYR A N 1
ATOM 761 C CA . TYR A 1 97 ? -18.099 12.082 15.705 1.00 80.25 97 TYR A CA 1
ATOM 762 C C . TYR A 1 97 ? -17.847 13.512 15.246 1.00 80.25 97 TYR A C 1
ATOM 764 O O . TYR A 1 97 ? -16.949 13.756 14.442 1.00 80.25 97 TYR A O 1
ATOM 772 N N . GLU A 1 98 ? -18.599 14.440 15.815 1.00 75.94 98 GLU A N 1
ATOM 773 C CA . GLU A 1 98 ? -18.420 15.873 15.632 1.00 75.94 98 GLU A CA 1
ATOM 774 C C . GLU A 1 98 ? -17.315 16.367 16.579 1.00 75.94 98 GLU A C 1
ATOM 776 O O . GLU A 1 98 ? -17.243 15.967 17.749 1.00 75.94 98 GLU A O 1
ATOM 781 N N . ASN A 1 99 ? -16.435 17.246 16.090 1.00 62.56 99 ASN A N 1
ATOM 782 C CA . ASN A 1 99 ? -15.351 17.830 16.884 1.00 62.56 99 ASN A CA 1
ATOM 783 C C . ASN A 1 99 ? -15.530 19.350 17.021 1.00 62.56 99 ASN A C 1
ATOM 785 O O . ASN A 1 99 ? -15.597 20.060 16.022 1.00 62.56 99 ASN A O 1
ATOM 789 N N . SER A 1 100 ? -15.519 19.874 18.251 1.00 44.53 100 SER A N 1
ATOM 790 C CA . SER A 1 100 ? -15.642 21.318 18.519 1.00 44.53 100 SER A CA 1
ATOM 791 C C . SER A 1 100 ? -14.491 22.166 17.962 1.00 44.53 100 SER A C 1
ATOM 793 O O . SER A 1 100 ? -14.680 23.351 17.711 1.00 44.53 100 SER A O 1
ATOM 795 N N . ASN A 1 101 ? -13.310 21.578 17.746 1.00 43.50 101 ASN A N 1
ATOM 796 C CA . ASN A 1 101 ? -12.091 22.335 17.427 1.00 43.50 101 ASN A CA 1
ATOM 797 C C . ASN A 1 101 ? -11.879 22.578 15.922 1.00 43.50 101 ASN A C 1
ATOM 799 O O . ASN A 1 101 ? -10.930 23.263 15.544 1.00 43.50 101 ASN A O 1
ATOM 803 N N . ALA A 1 102 ? -12.732 22.026 15.052 1.00 40.69 102 ALA A N 1
ATOM 804 C CA . ALA A 1 102 ? -12.666 22.319 13.619 1.00 40.69 102 ALA A CA 1
ATOM 805 C C . ALA A 1 102 ? -13.067 23.778 13.327 1.00 40.69 102 ALA A C 1
ATOM 807 O O . ALA A 1 102 ? -12.489 24.414 12.453 1.00 40.69 102 ALA A O 1
ATOM 808 N N . VAL A 1 103 ? -13.985 24.343 14.117 1.00 41.00 103 VAL A N 1
ATOM 809 C CA . VAL A 1 103 ? -14.510 25.703 13.912 1.00 41.00 103 VAL A CA 1
ATOM 810 C C . VAL A 1 103 ? -13.452 26.790 14.185 1.00 41.00 103 VAL A C 1
ATOM 812 O O . VAL A 1 103 ? -13.417 27.803 13.495 1.00 41.00 103 VAL A O 1
ATOM 815 N N . GLU A 1 104 ? -12.538 26.572 15.135 1.00 31.22 104 GLU A N 1
ATOM 816 C CA . GLU A 1 104 ? -11.537 27.572 15.557 1.00 31.22 104 GLU A CA 1
ATOM 817 C C . GLU A 1 104 ? -10.296 27.622 14.636 1.00 31.22 104 GLU A C 1
ATOM 819 O O . GLU A 1 104 ? -9.713 28.683 14.404 1.00 31.22 104 GLU A O 1
ATOM 824 N N . TYR A 1 105 ? -9.923 26.491 14.024 1.00 33.41 105 TYR A N 1
ATOM 825 C CA . TYR A 1 105 ? -8.854 26.452 13.014 1.00 33.41 105 TYR A CA 1
ATOM 826 C C . TYR A 1 105 ? -9.263 27.134 11.700 1.00 33.41 105 TYR A C 1
ATOM 828 O O . TYR A 1 105 ? -8.416 27.728 11.032 1.00 33.41 105 TYR A O 1
ATOM 836 N N . HIS A 1 106 ? -10.548 27.072 11.335 1.00 41.78 106 HIS A N 1
ATOM 837 C CA . HIS A 1 106 ? -11.063 27.728 10.132 1.00 41.78 106 HIS A CA 1
ATOM 838 C C . HIS A 1 106 ? -11.185 29.250 10.300 1.00 41.78 106 HIS A C 1
ATOM 840 O O . HIS A 1 106 ? -10.734 29.980 9.417 1.00 41.78 106 HIS A O 1
ATOM 846 N N . SER A 1 107 ? -11.660 29.748 11.450 1.00 38.91 107 SER A N 1
ATOM 847 C CA . SER A 1 107 ? -11.775 31.199 11.686 1.00 38.91 107 SER A CA 1
ATOM 848 C C . SER A 1 107 ? -10.416 31.914 11.698 1.00 38.91 107 SER A C 1
ATOM 850 O O . SER A 1 107 ? -10.281 33.018 11.171 1.00 38.91 107 SER A O 1
ATOM 852 N N . THR A 1 108 ? -9.374 31.262 12.225 1.00 39.88 108 THR A N 1
ATOM 853 C CA . THR A 1 108 ? -8.017 31.832 12.268 1.00 39.88 108 THR A CA 1
ATOM 854 C C . THR A 1 108 ? -7.394 31.940 10.867 1.00 39.88 108 THR A C 1
ATOM 856 O O . THR A 1 108 ? -6.666 32.893 10.586 1.00 39.88 108 THR A O 1
ATOM 859 N N . ARG A 1 109 ? -7.702 31.000 9.955 1.00 43.31 109 ARG A N 1
ATOM 860 C CA . ARG A 1 109 ? -7.238 31.055 8.555 1.00 43.31 109 ARG A CA 1
ATOM 861 C C . ARG A 1 109 ? -7.970 32.114 7.739 1.00 43.31 109 ARG A C 1
ATOM 863 O O . ARG A 1 109 ? -7.317 32.763 6.931 1.00 43.31 109 ARG A O 1
ATOM 870 N N . GLU A 1 110 ? -9.265 32.328 7.971 1.00 49.84 110 GLU A N 1
ATOM 871 C CA . GLU A 1 110 ? -10.010 33.418 7.323 1.00 49.84 110 GLU A CA 1
ATOM 872 C C . GLU A 1 110 ? -9.477 34.794 7.739 1.00 49.84 110 GLU A C 1
ATOM 874 O O . GLU A 1 110 ? -9.268 35.650 6.883 1.00 49.84 110 GLU A O 1
ATOM 879 N N . SER A 1 111 ? -9.172 35.004 9.026 1.00 44.66 111 SER A N 1
ATOM 880 C CA . SER A 1 111 ? -8.546 36.255 9.478 1.00 44.66 111 SER A CA 1
ATOM 881 C C . SER A 1 111 ? -7.150 36.472 8.886 1.00 44.66 111 SER A C 1
ATOM 883 O O . SER A 1 111 ? -6.820 37.604 8.544 1.00 44.66 111 SER A O 1
ATOM 885 N N . TYR A 1 112 ? -6.351 35.411 8.722 1.00 43.31 112 TYR A N 1
ATOM 886 C CA . TYR A 1 112 ? -5.019 35.511 8.116 1.00 43.31 112 TYR A CA 1
ATOM 887 C C . TYR A 1 112 ? -5.084 35.744 6.597 1.00 43.31 112 TYR A C 1
ATOM 889 O O . TYR A 1 112 ? -4.351 36.575 6.070 1.00 43.31 112 TYR A O 1
ATOM 897 N N . ALA A 1 113 ? -5.996 35.068 5.890 1.00 51.03 113 ALA A N 1
ATOM 898 C CA . ALA A 1 113 ? -6.226 35.281 4.460 1.00 51.03 113 ALA A CA 1
ATOM 899 C C . ALA A 1 113 ? -6.692 36.716 4.174 1.00 51.03 113 ALA A C 1
ATOM 901 O O . ALA A 1 113 ? -6.180 37.360 3.264 1.00 51.03 113 ALA A O 1
ATOM 902 N N . LYS A 1 114 ? -7.570 37.258 5.025 1.00 50.59 114 LYS A N 1
ATOM 903 C CA . LYS A 1 114 ? -8.058 38.635 4.907 1.00 50.59 114 LYS A CA 1
ATOM 904 C C . LYS A 1 114 ? -6.971 39.684 5.166 1.00 50.59 114 LYS A C 1
ATOM 906 O O . LYS A 1 114 ? -6.932 40.692 4.477 1.00 50.59 114 LYS A O 1
ATOM 911 N N . SER A 1 115 ? -6.044 39.429 6.097 1.00 49.12 115 SER A N 1
ATOM 912 C CA . SER A 1 115 ? -4.886 40.317 6.305 1.00 49.12 115 SER A CA 1
ATOM 913 C C . SER A 1 115 ? -3.866 40.288 5.162 1.00 49.12 115 SER A C 1
ATOM 915 O O . SER A 1 115 ? -3.113 41.239 5.006 1.00 49.12 115 SER A O 1
ATOM 917 N N . VAL A 1 116 ? -3.838 39.213 4.365 1.00 52.38 116 VAL A N 1
ATOM 918 C CA . VAL A 1 116 ? -2.949 39.083 3.197 1.00 52.38 116 VAL A CA 1
ATOM 919 C C . VAL A 1 116 ? -3.546 39.761 1.954 1.00 52.38 116 VAL A C 1
ATOM 921 O O . VAL A 1 116 ? -2.792 40.237 1.108 1.00 52.38 116 VAL A O 1
ATOM 924 N N . GLU A 1 117 ? -4.877 39.854 1.854 1.00 50.22 117 GLU A N 1
ATOM 925 C CA . GLU A 1 117 ? -5.569 40.594 0.785 1.00 50.22 117 GLU A CA 1
ATOM 926 C C . GLU A 1 117 ? -5.417 42.119 0.923 1.00 50.22 117 GLU A C 1
ATOM 928 O O . GLU A 1 117 ? -5.260 42.800 -0.087 1.00 50.22 117 GLU A O 1
ATOM 933 N N . ASP A 1 118 ? -5.379 42.654 2.149 1.00 46.12 118 ASP A N 1
ATOM 934 C CA . ASP A 1 118 ? -5.263 44.103 2.389 1.00 46.12 118 ASP A CA 1
ATOM 935 C C . ASP A 1 118 ? -3.829 44.665 2.182 1.00 46.12 118 ASP A C 1
ATOM 937 O O . ASP A 1 118 ? -3.657 45.883 2.117 1.00 46.12 118 ASP A O 1
ATOM 941 N N . GLU A 1 119 ? -2.791 43.822 2.053 1.00 48.62 119 GLU A N 1
ATOM 942 C CA . GLU A 1 119 ? -1.386 44.263 1.899 1.00 48.62 119 GLU A CA 1
ATOM 943 C C . GLU A 1 119 ? -0.843 44.252 0.455 1.00 48.62 119 GLU A C 1
ATOM 945 O O . GLU A 1 119 ? 0.222 44.821 0.217 1.00 48.62 119 GLU A O 1
ATOM 950 N N . ASN A 1 120 ? -1.541 43.668 -0.528 1.00 37.81 120 ASN A N 1
ATOM 951 C CA . ASN A 1 120 ? -1.015 43.513 -1.895 1.00 37.81 120 ASN A CA 1
ATOM 952 C C . ASN A 1 120 ? -1.994 43.973 -2.989 1.00 37.81 120 ASN A C 1
ATOM 954 O O . ASN A 1 120 ? -2.380 43.208 -3.871 1.00 37.81 120 ASN A O 1
ATOM 958 N N . GLU A 1 121 ? -2.323 45.264 -3.011 1.00 49.59 121 GLU A N 1
ATOM 959 C CA . GLU A 1 121 ? -2.670 45.933 -4.269 1.00 49.59 121 GLU A CA 1
ATOM 960 C C . GLU A 1 121 ? -1.374 46.374 -4.962 1.00 49.59 121 GLU A C 1
ATOM 962 O O . GLU A 1 121 ? -0.911 47.482 -4.717 1.00 49.59 121 GLU A O 1
ATOM 967 N N . MET A 1 122 ? -0.766 45.506 -5.784 1.00 37.47 122 MET A N 1
ATOM 968 C CA . MET A 1 122 ? -0.142 45.846 -7.077 1.00 37.47 122 MET A CA 1
ATOM 969 C C . MET A 1 122 ? 0.616 44.635 -7.652 1.00 37.47 122 MET A C 1
ATOM 971 O O . MET A 1 122 ? 1.558 44.133 -7.050 1.00 37.47 122 MET A O 1
ATOM 975 N N . ASP A 1 123 ? 0.246 44.287 -8.886 1.00 35.75 123 ASP A N 1
ATOM 976 C CA . ASP A 1 123 ? 0.971 43.481 -9.880 1.00 35.75 123 ASP A CA 1
ATOM 977 C C . ASP A 1 123 ? 0.500 42.028 -10.130 1.00 35.75 123 ASP A C 1
ATOM 979 O O . ASP A 1 123 ? 0.622 41.121 -9.317 1.00 35.75 123 ASP A O 1
ATOM 983 N N . GLN A 1 124 ? 0.017 41.869 -11.366 1.00 30.89 124 GLN A N 1
ATOM 984 C CA . GLN A 1 124 ? -0.125 40.664 -12.184 1.00 30.89 124 GLN A CA 1
ATOM 985 C C . GLN A 1 124 ? -1.074 39.529 -11.760 1.00 30.89 124 GLN A C 1
ATOM 987 O O . GLN A 1 124 ? -0.812 38.665 -10.934 1.00 30.89 124 GLN A O 1
ATOM 992 N N . SER A 1 125 ? -2.151 39.464 -12.542 1.00 40.06 125 SER A N 1
ATOM 993 C CA . SER A 1 125 ? -3.051 38.342 -12.774 1.00 40.06 125 SER A CA 1
ATOM 994 C C . SER A 1 125 ? -2.319 37.032 -13.118 1.00 40.06 125 SER A C 1
ATOM 996 O O . SER A 1 125 ? -2.024 36.796 -14.289 1.00 40.06 125 SER A O 1
ATOM 998 N N . VAL A 1 126 ? -2.091 36.152 -12.140 1.00 38.06 126 VAL A N 1
ATOM 999 C CA . VAL A 1 126 ? -1.853 34.712 -12.348 1.00 38.06 126 VAL A CA 1
ATOM 1000 C C . VAL A 1 126 ? -2.416 33.939 -11.146 1.00 38.06 126 VAL A C 1
ATOM 1002 O O . VAL A 1 126 ? -2.022 34.175 -10.013 1.00 38.06 126 VAL A O 1
ATOM 1005 N N . GLU A 1 127 ? -3.350 33.025 -11.425 1.00 37.88 127 GLU A N 1
ATOM 1006 C CA . GLU A 1 127 ? -3.790 31.900 -10.578 1.00 37.88 127 GLU A CA 1
ATOM 1007 C C . GLU A 1 127 ? -4.020 32.147 -9.075 1.00 37.88 127 GLU A C 1
ATOM 1009 O O . GLU A 1 127 ? -3.258 31.672 -8.239 1.00 37.88 127 GLU A O 1
ATOM 1014 N N . VAL A 1 128 ? -5.180 32.700 -8.709 1.00 32.38 128 VAL A N 1
ATOM 1015 C CA . VAL A 1 128 ? -5.831 32.341 -7.434 1.00 32.38 128 VAL A CA 1
ATOM 1016 C C . VAL A 1 128 ? -7.334 32.184 -7.668 1.00 32.38 128 VAL A C 1
ATOM 1018 O O . VAL A 1 128 ? -8.159 32.974 -7.230 1.00 32.38 128 VAL A O 1
ATOM 1021 N N . GLU A 1 129 ? -7.705 31.142 -8.408 1.00 37.88 129 GLU A N 1
ATOM 1022 C CA . GLU A 1 129 ? -9.073 30.618 -8.403 1.00 37.88 129 GLU A CA 1
ATOM 1023 C C . GLU A 1 129 ? -9.001 29.131 -8.038 1.00 37.88 129 GLU A C 1
ATOM 1025 O O . GLU A 1 129 ? -8.960 28.247 -8.891 1.00 37.88 129 GLU A O 1
ATOM 1030 N N . ARG A 1 130 ? -8.830 28.883 -6.737 1.00 33.62 130 ARG A N 1
ATOM 1031 C CA . ARG A 1 130 ? -8.993 27.619 -5.995 1.00 33.62 130 ARG A CA 1
ATOM 1032 C C . ARG A 1 130 ? -8.540 27.963 -4.577 1.00 33.62 130 ARG A C 1
ATOM 1034 O O . ARG A 1 130 ? -7.357 28.135 -4.346 1.00 33.62 130 ARG A O 1
ATOM 1041 N N . GLU A 1 131 ? -9.431 28.254 -3.645 1.00 36.94 131 GLU A N 1
ATOM 1042 C CA . GLU A 1 131 ? -10.210 27.237 -2.945 1.00 36.94 131 GLU A CA 1
ATOM 1043 C C . GLU A 1 131 ? -11.371 27.963 -2.237 1.00 36.94 131 GLU A C 1
ATOM 1045 O O . GLU A 1 131 ? -11.245 28.424 -1.107 1.00 36.94 131 GLU A O 1
ATOM 1050 N N . LYS A 1 132 ? -12.515 28.125 -2.915 1.00 29.09 132 LYS A N 1
ATOM 1051 C CA . LYS A 1 132 ? -13.785 28.225 -2.189 1.00 29.09 132 LYS A CA 1
ATOM 1052 C C . LYS A 1 132 ? -14.122 26.800 -1.775 1.00 29.09 132 LYS A C 1
ATOM 1054 O O . LYS A 1 132 ? -14.774 26.087 -2.534 1.00 29.09 132 LYS A O 1
ATOM 1059 N N . ASP A 1 133 ? -13.613 26.381 -0.621 1.00 32.84 133 ASP A N 1
ATOM 1060 C CA . ASP A 1 133 ? -14.211 25.264 0.100 1.00 32.84 133 ASP A CA 1
ATOM 1061 C C . ASP A 1 133 ? -15.621 25.718 0.478 1.00 32.84 133 ASP A C 1
ATOM 1063 O O . ASP A 1 133 ? -15.844 26.493 1.410 1.00 32.84 133 ASP A O 1
ATOM 1067 N N . GLU A 1 134 ? -16.583 25.298 -0.342 1.00 28.12 134 GLU A N 1
ATOM 1068 C CA . GLU A 1 134 ? -17.977 25.271 0.052 1.00 28.12 134 GLU A CA 1
ATOM 1069 C C . GLU A 1 134 ? -18.052 24.527 1.384 1.00 28.12 134 GLU A C 1
ATOM 1071 O O . GLU A 1 134 ? -17.598 23.391 1.518 1.00 28.12 134 GLU A O 1
ATOM 1076 N N . LEU A 1 135 ? -18.606 25.213 2.376 1.00 34.78 135 LEU A N 1
ATOM 1077 C CA . LEU A 1 135 ? -18.939 24.703 3.691 1.00 34.78 135 LEU A CA 1
ATOM 1078 C C . LEU A 1 135 ? -19.865 23.475 3.541 1.00 34.78 135 LEU A C 1
ATOM 1080 O O . LEU A 1 135 ? -21.087 23.602 3.533 1.00 34.78 135 LEU A O 1
ATOM 1084 N N . GLN A 1 136 ? -19.286 22.284 3.377 1.00 29.44 136 GLN A N 1
ATOM 1085 C CA . GLN A 1 136 ? -20.006 21.015 3.296 1.00 29.44 136 GLN A CA 1
ATOM 1086 C C . GLN A 1 136 ? -20.087 20.412 4.705 1.00 29.44 136 GLN A C 1
ATOM 1088 O O . GLN A 1 136 ? -19.228 19.652 5.143 1.00 29.44 136 GLN A O 1
ATOM 1093 N N . THR A 1 137 ? -21.115 20.798 5.458 1.00 37.16 137 THR A N 1
ATOM 1094 C CA . THR A 1 137 ? -21.323 20.408 6.863 1.00 37.16 137 THR A CA 1
ATOM 1095 C C . THR A 1 137 ? -21.983 19.032 7.044 1.00 37.16 137 THR A C 1
ATOM 1097 O O . THR A 1 137 ? -22.875 18.925 7.874 1.00 37.16 137 THR A O 1
ATOM 1100 N N . ASP A 1 138 ? -21.595 17.978 6.309 1.00 37.69 138 ASP A N 1
ATOM 1101 C CA . ASP A 1 138 ? -22.230 16.648 6.506 1.00 37.69 138 ASP A CA 1
ATOM 1102 C C . ASP A 1 138 ? -21.325 15.398 6.406 1.00 37.69 138 ASP A C 1
ATOM 1104 O O . ASP A 1 138 ? -21.709 14.321 6.880 1.00 37.69 138 ASP A O 1
ATOM 1108 N N . ASP A 1 139 ? -20.088 15.500 5.912 1.00 47.00 139 ASP A N 1
ATOM 1109 C CA . ASP A 1 139 ? -19.214 14.329 5.714 1.00 47.00 139 ASP A CA 1
ATOM 1110 C C . ASP A 1 139 ? -17.992 14.303 6.645 1.00 47.00 139 ASP A C 1
ATOM 1112 O O . ASP A 1 139 ? -16.853 14.109 6.214 1.00 47.00 139 ASP A O 1
ATOM 1116 N N . ASP A 1 140 ? -18.219 14.429 7.961 1.00 53.81 140 ASP A N 1
ATOM 1117 C CA . ASP A 1 140 ? -17.180 14.070 8.936 1.00 53.81 140 ASP A CA 1
ATOM 1118 C C . ASP A 1 140 ? -16.703 12.623 8.669 1.00 53.81 140 ASP A C 1
ATOM 1120 O O . ASP A 1 140 ? -17.523 11.692 8.644 1.00 53.81 140 ASP A O 1
ATOM 1124 N N . PRO A 1 141 ? -15.394 12.400 8.441 1.00 60.69 141 PRO A N 1
ATOM 1125 C CA . PRO A 1 141 ? -14.895 11.120 7.964 1.00 60.69 141 PRO A CA 1
ATOM 1126 C C . PRO A 1 141 ? -15.054 10.034 9.030 1.00 60.69 141 PRO A C 1
ATOM 1128 O O . PRO A 1 141 ? -14.619 10.184 10.173 1.00 60.69 141 PRO A O 1
ATOM 1131 N N . VAL A 1 142 ? -15.627 8.899 8.627 1.00 66.62 142 VAL A N 1
ATOM 1132 C CA . VAL A 1 142 ? -15.727 7.695 9.460 1.00 66.62 142 VAL A CA 1
ATOM 1133 C C . VAL A 1 142 ? -14.320 7.180 9.782 1.00 66.62 142 VAL A C 1
ATOM 1135 O O . VAL A 1 142 ? -13.537 6.871 8.883 1.00 66.62 142 VAL A O 1
ATOM 1138 N N . GLN A 1 143 ? -13.996 7.055 11.068 1.00 81.12 143 GLN A N 1
ATOM 1139 C CA . GLN A 1 143 ? -12.680 6.651 11.555 1.00 81.12 143 GLN A CA 1
ATOM 1140 C C . GLN A 1 143 ? -12.750 5.265 12.200 1.00 81.12 143 GLN A C 1
ATOM 1142 O O . GLN A 1 143 ? -13.591 5.005 13.056 1.00 81.12 143 GLN A O 1
ATOM 1147 N N . SER A 1 144 ? -11.867 4.343 11.810 1.00 84.88 144 SER A N 1
ATOM 1148 C CA . SER A 1 144 ? -11.751 3.052 12.502 1.00 84.88 144 SER A CA 1
ATOM 1149 C C . SER A 1 144 ? -11.215 3.246 13.920 1.00 84.88 144 SER A C 1
ATOM 1151 O O . SER A 1 144 ? -10.395 4.135 14.134 1.00 84.88 144 SER A O 1
ATOM 1153 N N . TYR A 1 145 ? -11.580 2.382 14.859 1.00 92.38 145 TYR A N 1
ATOM 1154 C CA . TYR A 1 145 ? -10.995 2.357 16.196 1.00 92.38 145 TYR A CA 1
ATOM 1155 C C . TYR A 1 145 ? -10.806 0.922 16.688 1.00 92.38 145 TYR A C 1
ATOM 1157 O O . TYR A 1 145 ? -11.527 0.010 16.277 1.00 92.38 145 TYR A O 1
ATOM 1165 N N . ASN A 1 146 ? -9.856 0.760 17.606 1.00 94.19 146 ASN A N 1
ATOM 1166 C CA . ASN A 1 146 ? -9.626 -0.464 18.359 1.00 94.19 146 ASN A CA 1
ATOM 1167 C C . ASN A 1 146 ? -9.695 -0.131 19.851 1.00 94.19 146 ASN A C 1
ATOM 1169 O O . ASN A 1 146 ? -9.058 0.825 20.305 1.00 94.19 146 ASN A O 1
ATOM 1173 N N . GLN A 1 147 ? -10.442 -0.924 20.610 1.00 97.19 147 GLN A N 1
ATOM 1174 C CA . GLN A 1 147 ? -10.576 -0.765 22.050 1.00 97.19 147 GLN A CA 1
ATOM 1175 C C . GLN A 1 147 ? -10.455 -2.115 22.747 1.00 97.19 147 GLN A C 1
ATOM 1177 O O . GLN A 1 147 ? -11.087 -3.088 22.347 1.00 97.19 147 GLN A O 1
ATOM 1182 N N . PHE A 1 148 ? -9.640 -2.169 23.791 1.00 98.06 148 PHE A N 1
ATOM 1183 C CA . PHE A 1 148 ? -9.423 -3.368 24.589 1.00 98.06 148 PHE A CA 1
ATOM 1184 C C . PHE A 1 148 ? -9.811 -3.091 26.029 1.00 98.06 148 PHE A C 1
ATOM 1186 O O . PHE A 1 148 ? -9.450 -2.040 26.555 1.00 98.06 148 PHE A O 1
ATOM 1193 N N . PHE A 1 149 ? -10.475 -4.049 26.665 1.00 98.50 149 PHE A N 1
ATOM 1194 C CA . PHE A 1 149 ? -10.827 -4.013 28.077 1.00 98.50 149 PHE A CA 1
ATOM 1195 C C . PHE A 1 149 ? -10.370 -5.289 28.773 1.00 98.50 149 PHE A C 1
ATOM 1197 O O . PHE A 1 149 ? -10.473 -6.377 28.212 1.00 98.50 149 PHE A O 1
ATOM 1204 N N . ILE A 1 150 ? -9.929 -5.170 30.019 1.00 98.19 150 ILE A N 1
ATOM 1205 C CA . ILE A 1 150 ? -9.842 -6.295 30.948 1.00 98.19 150 ILE A CA 1
ATOM 1206 C C . ILE A 1 150 ? -10.890 -6.060 32.028 1.00 98.19 150 ILE A C 1
ATOM 1208 O O . ILE A 1 150 ? -10.815 -5.079 32.768 1.00 98.19 150 ILE A O 1
ATOM 1212 N N . LEU A 1 151 ? -11.875 -6.951 32.094 1.00 97.75 151 LEU A N 1
ATOM 1213 C CA . LEU A 1 151 ? -12.926 -6.943 33.101 1.00 97.75 151 LEU A CA 1
ATOM 1214 C C . LEU A 1 151 ? -12.518 -7.861 34.239 1.00 97.75 151 LEU A C 1
ATOM 1216 O O . LEU A 1 151 ? -12.342 -9.058 34.016 1.00 97.75 151 LEU A O 1
ATOM 1220 N N . ARG A 1 152 ? -12.399 -7.327 35.452 1.00 95.56 152 ARG A N 1
ATOM 1221 C CA . ARG A 1 152 ? -12.059 -8.111 36.640 1.00 95.56 152 ARG A CA 1
ATOM 1222 C C . ARG A 1 152 ? -13.295 -8.282 37.528 1.00 95.56 152 ARG A C 1
ATOM 1224 O O . ARG A 1 152 ? -14.004 -7.298 37.757 1.00 95.56 152 ARG A O 1
ATOM 1231 N N . PRO A 1 153 ? -13.579 -9.497 38.030 1.00 93.88 153 PRO A N 1
ATOM 1232 C CA . PRO A 1 153 ? -14.698 -9.710 38.938 1.00 93.88 153 PRO A CA 1
ATOM 1233 C C . PRO A 1 153 ? -14.459 -9.011 40.286 1.00 93.88 153 PRO A C 1
ATOM 1235 O O . PRO A 1 153 ? -13.366 -9.070 40.847 1.00 93.88 153 PRO A O 1
ATOM 1238 N N . SER A 1 154 ? -15.497 -8.377 40.829 1.00 89.75 154 SER A N 1
ATOM 1239 C CA . SER A 1 154 ? -15.525 -7.785 42.168 1.00 89.75 154 SER A CA 1
ATOM 1240 C C . SER A 1 154 ? -16.930 -7.895 42.757 1.00 89.75 154 SER A C 1
ATOM 1242 O O . SER A 1 154 ? -17.888 -7.389 42.182 1.00 89.75 154 SER A O 1
ATOM 1244 N N . SER A 1 155 ? -17.064 -8.572 43.902 1.00 83.06 155 SER A N 1
ATOM 1245 C CA . SER A 1 155 ? -18.306 -8.651 44.698 1.00 83.06 155 SER A CA 1
ATOM 1246 C C . SER A 1 155 ? -19.585 -8.972 43.900 1.00 83.06 155 SER A C 1
ATOM 1248 O O . SER A 1 155 ? -20.635 -8.381 44.132 1.00 83.06 155 SER A O 1
ATOM 1250 N N . GLY A 1 156 ? -19.502 -9.909 42.947 1.00 83.06 156 GLY A N 1
ATOM 1251 C CA . GLY A 1 156 ? -20.638 -10.326 42.109 1.00 83.06 156 GLY A CA 1
ATOM 1252 C C . GLY A 1 156 ? -20.880 -9.471 40.857 1.00 83.06 156 GLY A C 1
ATOM 1253 O O . GLY A 1 156 ? -21.773 -9.789 40.079 1.00 83.06 156 GLY A O 1
ATOM 1254 N N . ALA A 1 157 ? -20.070 -8.437 40.632 1.00 89.38 157 ALA A N 1
ATOM 1255 C CA . ALA A 1 157 ? -20.063 -7.603 39.434 1.00 89.38 157 ALA A CA 1
ATOM 1256 C C . ALA A 1 157 ? -18.682 -7.629 38.748 1.00 89.38 157 ALA A C 1
ATOM 1258 O O . ALA A 1 157 ? -17.767 -8.326 39.190 1.00 89.38 157 ALA A O 1
ATOM 1259 N N . PHE A 1 158 ? -18.529 -6.869 37.663 1.00 94.56 158 PHE A N 1
ATOM 1260 C CA . PHE A 1 158 ? -17.256 -6.661 36.970 1.00 94.56 158 PHE A CA 1
ATOM 1261 C C . PHE A 1 158 ? -16.923 -5.175 36.923 1.00 94.56 158 PHE A C 1
ATOM 1263 O O . PHE A 1 158 ? -17.812 -4.351 36.726 1.00 94.56 158 PHE A O 1
ATOM 1270 N N . PHE A 1 159 ? -15.639 -4.857 37.041 1.00 96.25 159 PHE A N 1
ATOM 1271 C CA . PHE A 1 159 ? -15.110 -3.521 36.779 1.00 96.25 159 PHE A CA 1
ATOM 1272 C C . PHE A 1 159 ? -14.009 -3.589 35.717 1.00 96.25 159 PHE A C 1
ATOM 1274 O O . PHE A 1 159 ? -13.394 -4.635 35.497 1.00 96.25 159 PHE A O 1
ATOM 1281 N N . ILE A 1 160 ? -13.744 -2.465 35.062 1.00 98.25 160 ILE A N 1
ATOM 1282 C CA . ILE A 1 160 ? -12.704 -2.314 34.049 1.00 98.25 160 ILE A CA 1
ATOM 1283 C C . ILE A 1 160 ? -11.367 -2.122 34.764 1.00 98.25 160 ILE A C 1
ATOM 1285 O O . ILE A 1 160 ? -11.075 -1.040 35.272 1.00 98.25 160 ILE A O 1
ATOM 1289 N N . SER A 1 161 ? -10.521 -3.151 34.804 1.00 97.75 161 SER A N 1
ATOM 1290 C CA . SER A 1 161 ? -9.175 -3.011 35.367 1.00 97.75 161 SER A CA 1
ATOM 1291 C C . SER A 1 161 ? -8.224 -2.319 34.397 1.00 97.75 161 SER A C 1
ATOM 1293 O O . SER A 1 161 ? -7.373 -1.534 34.809 1.00 97.75 161 SER A O 1
ATOM 1295 N N . ASN A 1 162 ? -8.358 -2.597 33.100 1.00 98.31 162 ASN A N 1
ATOM 1296 C CA . ASN A 1 162 ? -7.502 -2.029 32.068 1.00 98.31 162 ASN A CA 1
ATOM 1297 C C . ASN A 1 162 ? -8.323 -1.681 30.839 1.00 98.31 162 ASN A C 1
ATOM 1299 O O . ASN A 1 162 ? -9.151 -2.476 30.406 1.00 98.31 162 ASN A O 1
ATOM 1303 N N . GLU A 1 163 ? -8.026 -0.533 30.250 1.00 98.19 163 GLU A N 1
ATOM 1304 C CA . GLU A 1 163 ? -8.588 -0.084 28.993 1.00 98.19 163 GLU A CA 1
ATOM 1305 C C . GLU A 1 163 ? -7.501 0.501 28.095 1.00 98.19 163 GLU A C 1
ATOM 1307 O O . GLU A 1 163 ? -6.652 1.276 28.539 1.00 98.19 163 GLU A O 1
ATOM 1312 N N . ILE A 1 164 ? -7.543 0.162 26.810 1.00 97.62 164 ILE A N 1
ATOM 1313 C CA . ILE A 1 164 ? -6.727 0.805 25.783 1.00 97.62 164 ILE A CA 1
ATOM 1314 C C . ILE A 1 164 ? -7.649 1.220 24.650 1.00 97.62 164 ILE A C 1
ATOM 1316 O O . ILE A 1 164 ? -8.312 0.367 24.070 1.00 97.62 164 ILE A O 1
ATOM 1320 N N . PHE A 1 165 ? -7.640 2.502 24.302 1.00 94.94 165 PHE A N 1
ATOM 1321 C CA . PHE A 1 165 ? -8.372 3.043 23.166 1.00 94.94 165 PHE A CA 1
ATOM 1322 C C . PHE A 1 165 ? -7.409 3.649 22.147 1.00 94.94 165 PHE A C 1
ATOM 1324 O O . PHE A 1 165 ? -6.533 4.452 22.493 1.00 94.94 165 PHE A O 1
ATOM 1331 N N . ARG A 1 166 ? -7.584 3.255 20.882 1.00 91.81 166 ARG A N 1
ATOM 1332 C CA . ARG A 1 166 ? -6.833 3.769 19.738 1.00 91.81 166 ARG A CA 1
ATOM 1333 C C . ARG A 1 166 ? -7.768 4.106 18.585 1.00 91.81 166 ARG A C 1
ATOM 1335 O O . ARG A 1 166 ? -8.487 3.233 18.096 1.00 91.81 166 ARG A O 1
ATOM 1342 N N . LEU A 1 167 ? -7.685 5.329 18.087 1.00 86.88 167 LEU A N 1
ATOM 1343 C CA . LEU A 1 167 ? -8.190 5.701 16.778 1.00 86.88 167 LEU A CA 1
ATOM 1344 C C . LEU A 1 167 ? -7.213 5.202 15.710 1.00 86.88 167 LEU A C 1
ATOM 1346 O O . LEU A 1 167 ? -6.004 5.425 15.770 1.00 86.88 167 LEU A O 1
ATOM 1350 N N . GLY A 1 168 ? -7.738 4.530 14.692 1.00 77.12 168 GLY A N 1
ATOM 1351 C CA . GLY A 1 168 ? -7.009 4.337 13.445 1.00 77.12 168 GLY A CA 1
ATOM 1352 C C . GLY A 1 168 ? -6.807 5.685 12.759 1.00 77.12 168 GLY A C 1
ATOM 1353 O O . GLY A 1 168 ? -7.583 6.615 12.969 1.00 77.12 168 GLY A O 1
ATOM 1354 N N . LYS A 1 169 ? -5.760 5.829 11.942 1.00 62.03 169 LYS A N 1
ATOM 1355 C CA . LYS A 1 169 ? -5.527 7.079 11.201 1.00 62.03 169 LYS A CA 1
ATOM 1356 C C . LYS A 1 169 ? -6.770 7.452 10.388 1.00 62.03 169 LYS A C 1
ATOM 1358 O O . LYS A 1 169 ? -7.409 6.575 9.810 1.00 62.03 169 LYS A O 1
ATOM 1363 N N . ARG A 1 170 ? -7.085 8.753 10.326 1.00 54.22 170 ARG A N 1
ATOM 1364 C CA . ARG A 1 170 ? -8.090 9.295 9.402 1.00 54.22 170 ARG A CA 1
ATOM 1365 C C . ARG A 1 170 ? -7.676 8.924 7.979 1.00 54.22 170 ARG A C 1
ATOM 1367 O O . ARG A 1 170 ? -6.762 9.520 7.419 1.00 54.22 170 ARG A O 1
ATOM 1374 N N . MET A 1 171 ? -8.312 7.901 7.432 1.00 40.00 171 MET A N 1
ATOM 1375 C CA . MET A 1 171 ? -8.214 7.553 6.024 1.00 40.00 171 MET A CA 1
ATOM 1376 C C . MET A 1 171 ? -9.375 8.282 5.355 1.00 40.00 171 MET A C 1
ATOM 1378 O O . MET A 1 171 ? -10.527 7.915 5.575 1.00 40.00 171 MET A O 1
ATOM 1382 N N . SER A 1 172 ? -9.109 9.345 4.594 1.00 34.41 172 SER A N 1
ATOM 1383 C CA . SER A 1 172 ? -10.142 9.879 3.709 1.00 34.41 172 SER A CA 1
ATOM 1384 C C . SER A 1 172 ? -10.402 8.827 2.627 1.00 34.41 172 SER A C 1
ATOM 1386 O O . SER A 1 172 ? -9.563 8.566 1.766 1.00 34.41 172 SER A O 1
ATOM 1388 N N . GLY A 1 173 ? -11.537 8.139 2.732 1.00 38.75 173 GLY A N 1
ATOM 1389 C CA . GLY A 1 173 ? -11.958 7.126 1.769 1.00 38.75 173 GLY A CA 1
ATOM 1390 C C . GLY A 1 173 ? -12.380 5.814 2.420 1.00 38.75 173 GLY A C 1
ATOM 1391 O O . GLY A 1 173 ? -11.577 5.059 2.963 1.00 38.75 173 GLY A O 1
ATOM 1392 N N . THR A 1 174 ? -13.668 5.525 2.302 1.00 33.28 174 THR A N 1
ATOM 1393 C CA . THR A 1 174 ? -14.333 4.274 2.657 1.00 33.28 174 THR A CA 1
ATOM 1394 C C . THR A 1 174 ? -13.632 3.077 1.998 1.00 33.28 174 THR A C 1
ATOM 1396 O O . THR A 1 174 ? -13.802 2.829 0.805 1.00 33.28 174 THR A O 1
ATOM 1399 N N . GLN A 1 175 ? -12.850 2.300 2.753 1.00 34.47 175 GLN A N 1
ATOM 1400 C CA . GLN A 1 175 ? -12.293 1.033 2.268 1.00 34.47 175 GLN A CA 1
ATOM 1401 C C . GLN A 1 175 ? -13.177 -0.143 2.684 1.00 34.47 175 GLN A C 1
ATOM 1403 O O . GLN A 1 175 ? -13.301 -0.474 3.863 1.00 34.47 175 GLN A O 1
ATOM 1408 N N . LYS A 1 176 ? -13.752 -0.824 1.687 1.00 31.33 176 LYS A N 1
ATOM 1409 C CA . LYS A 1 176 ? -14.156 -2.228 1.825 1.00 31.33 176 LYS A CA 1
ATOM 1410 C C . LYS A 1 176 ? -12.891 -3.085 1.922 1.00 31.33 176 LYS A C 1
ATOM 1412 O O . LYS A 1 176 ? -11.957 -2.900 1.144 1.00 31.33 176 LYS A O 1
ATOM 1417 N N . ALA A 1 177 ? -12.884 -4.012 2.877 1.00 31.17 177 ALA A N 1
ATOM 1418 C CA . ALA A 1 177 ? -11.773 -4.912 3.160 1.00 31.17 177 ALA A CA 1
ATOM 1419 C C . ALA A 1 177 ? -11.287 -5.653 1.899 1.00 31.17 177 ALA A C 1
ATOM 1421 O O . ALA A 1 177 ? -12.085 -6.282 1.205 1.00 31.17 177 ALA A O 1
ATOM 1422 N N . GLY A 1 178 ? -9.977 -5.586 1.632 1.00 33.06 178 GLY A N 1
ATOM 1423 C CA . GLY A 1 178 ? -9.293 -6.467 0.678 1.00 33.06 178 GLY A CA 1
ATOM 1424 C C . GLY A 1 178 ? -8.443 -5.809 -0.414 1.00 33.06 178 GLY A C 1
ATOM 1425 O O . GLY A 1 178 ? -7.829 -6.540 -1.182 1.00 33.06 178 GLY A O 1
ATOM 1426 N N . LYS A 1 179 ? -8.359 -4.476 -0.518 1.00 35.91 179 LYS A N 1
ATOM 1427 C CA . LYS A 1 179 ? -7.463 -3.820 -1.490 1.00 35.91 179 LYS A CA 1
ATOM 1428 C C . LYS A 1 179 ? -6.468 -2.907 -0.785 1.00 35.91 179 LYS A C 1
ATOM 1430 O O . LYS A 1 179 ? -6.862 -2.086 0.038 1.00 35.91 179 LYS A O 1
ATOM 1435 N N . VAL A 1 180 ? -5.188 -3.080 -1.119 1.00 42.09 180 VAL A N 1
ATOM 1436 C CA . VAL A 1 180 ? -4.096 -2.151 -0.796 1.00 42.09 180 VAL A CA 1
ATOM 1437 C C . VAL A 1 180 ? -4.578 -0.722 -1.051 1.00 42.09 180 VAL A C 1
ATOM 1439 O O . VAL A 1 180 ? -5.266 -0.477 -2.042 1.00 42.09 180 VAL A O 1
ATOM 1442 N N . ALA A 1 181 ? -4.270 0.209 -0.148 1.00 37.53 181 ALA A N 1
ATOM 1443 C CA . ALA A 1 181 ? -4.730 1.585 -0.263 1.00 37.53 181 ALA A CA 1
ATOM 1444 C C . ALA A 1 181 ? -4.265 2.218 -1.586 1.00 37.53 181 ALA A C 1
ATOM 1446 O O . ALA A 1 181 ? -3.099 2.570 -1.743 1.00 37.53 181 ALA A O 1
ATOM 1447 N N . THR A 1 182 ? -5.182 2.359 -2.543 1.00 49.59 182 THR A N 1
ATOM 1448 C CA . THR A 1 182 ? -4.941 3.070 -3.800 1.00 49.59 182 THR A CA 1
ATOM 1449 C C . THR A 1 182 ? -4.878 4.568 -3.533 1.00 49.59 182 THR A C 1
ATOM 1451 O O . THR A 1 182 ? -5.744 5.127 -2.858 1.00 49.59 182 THR A O 1
ATOM 1454 N N . LYS A 1 183 ? -3.835 5.218 -4.059 1.00 63.88 183 LYS A N 1
ATOM 1455 C CA . LYS A 1 183 ? -3.684 6.679 -4.070 1.00 63.88 183 LYS A CA 1
ATOM 1456 C C . LYS A 1 183 ? -4.941 7.335 -4.678 1.00 63.88 183 LYS A C 1
ATOM 1458 O O . LYS A 1 183 ? -5.656 6.714 -5.458 1.00 63.88 183 LYS A O 1
ATOM 1463 N N . GLY A 1 184 ? -5.221 8.597 -4.342 1.00 74.94 184 GLY A N 1
ATOM 1464 C CA . GLY A 1 184 ? -6.342 9.327 -4.952 1.00 74.94 184 GLY A CA 1
ATOM 1465 C C . GLY A 1 184 ? -6.185 9.457 -6.475 1.00 74.94 184 GLY A C 1
ATOM 1466 O O . GLY A 1 184 ? -5.065 9.611 -6.957 1.00 74.94 184 GLY A O 1
ATOM 1467 N N . GLN A 1 185 ? -7.294 9.438 -7.226 1.00 77.81 185 GLN A N 1
ATOM 1468 C CA . GLN A 1 185 ? -7.299 9.415 -8.703 1.00 77.81 185 GLN A CA 1
ATOM 1469 C C . GLN A 1 185 ? -6.462 10.536 -9.331 1.00 77.81 185 GLN A C 1
ATOM 1471 O O . GLN A 1 185 ? -5.627 10.288 -10.193 1.00 77.81 185 GLN A O 1
ATOM 1476 N N . LYS A 1 186 ? -6.588 11.769 -8.829 1.00 80.19 186 LYS A N 1
ATOM 1477 C CA . LYS A 1 186 ? -5.763 12.894 -9.292 1.00 80.19 186 LYS A CA 1
ATOM 1478 C C . LYS A 1 186 ? -4.259 12.629 -9.128 1.00 80.19 186 LYS A C 1
ATOM 1480 O O . LYS A 1 186 ? -3.490 12.884 -10.049 1.00 80.19 186 LYS A O 1
ATOM 1485 N N . ARG A 1 187 ? -3.853 12.069 -7.985 1.00 80.38 187 ARG A N 1
ATOM 1486 C CA . ARG A 1 187 ? -2.450 11.736 -7.706 1.00 80.38 187 ARG A CA 1
ATOM 1487 C C . ARG A 1 187 ? -1.956 10.586 -8.580 1.00 80.38 187 ARG A C 1
ATOM 1489 O O . ARG A 1 187 ? -0.832 10.645 -9.053 1.00 80.38 187 ARG A O 1
ATOM 1496 N N . ILE A 1 188 ? -2.787 9.569 -8.822 1.00 81.12 188 ILE A N 1
ATOM 1497 C CA . ILE A 1 188 ? -2.455 8.480 -9.756 1.00 81.12 188 ILE A CA 1
ATOM 1498 C C . ILE A 1 188 ? -2.207 9.047 -11.154 1.00 81.12 188 ILE A C 1
ATOM 1500 O O . ILE A 1 188 ? -1.226 8.688 -11.793 1.00 81.12 188 ILE A O 1
ATOM 1504 N N . TYR A 1 189 ? -3.058 9.963 -11.615 1.00 87.69 189 TYR A N 1
ATOM 1505 C CA . TYR A 1 189 ? -2.903 10.592 -12.923 1.00 87.69 189 TYR A CA 1
ATOM 1506 C C . TYR A 1 189 ? -1.596 11.388 -13.039 1.00 87.69 189 TYR A C 1
ATOM 1508 O O . TYR A 1 189 ? -0.877 11.252 -14.032 1.00 87.69 189 TYR A O 1
ATOM 1516 N N . GLU A 1 190 ? -1.275 12.199 -12.031 1.00 88.62 190 GLU A N 1
ATOM 1517 C CA . GLU A 1 190 ? -0.025 12.964 -11.982 1.00 88.62 190 GLU A CA 1
ATOM 1518 C C . GLU A 1 190 ? 1.188 12.022 -11.970 1.00 88.62 190 GLU A C 1
ATOM 1520 O O . GLU A 1 190 ? 2.053 12.125 -12.841 1.00 88.62 190 GLU A O 1
ATOM 1525 N N . ASP A 1 191 ? 1.202 11.034 -11.070 1.00 89.44 191 ASP A N 1
ATOM 1526 C CA . ASP A 1 191 ? 2.264 10.029 -10.961 1.00 89.44 191 ASP A CA 1
ATOM 1527 C C . ASP A 1 191 ? 2.441 9.233 -12.275 1.00 89.44 191 ASP A C 1
ATOM 1529 O O . ASP A 1 191 ? 3.569 8.980 -12.705 1.00 89.44 191 ASP A O 1
ATOM 1533 N N . ASN A 1 192 ? 1.345 8.859 -12.944 1.00 93.88 192 ASN A N 1
ATOM 1534 C CA . ASN A 1 192 ? 1.359 8.172 -14.238 1.00 93.88 192 ASN A CA 1
ATOM 1535 C C . ASN A 1 192 ? 1.929 9.061 -15.350 1.00 93.88 192 ASN A C 1
ATOM 1537 O O . ASN A 1 192 ? 2.723 8.601 -16.174 1.00 93.88 192 ASN A O 1
ATOM 1541 N N . THR A 1 193 ? 1.548 10.340 -15.362 1.00 92.75 193 THR A N 1
ATOM 1542 C CA . THR A 1 193 ? 2.038 11.323 -16.334 1.00 92.75 193 THR A CA 1
ATOM 1543 C C . THR A 1 193 ? 3.544 11.525 -16.181 1.00 92.75 193 THR A C 1
ATOM 1545 O O . THR A 1 193 ? 4.272 11.484 -17.177 1.00 92.75 193 THR A O 1
ATOM 1548 N N . TYR A 1 194 ? 4.025 11.682 -14.943 1.00 94.38 194 TYR A N 1
ATOM 1549 C CA . TYR A 1 194 ? 5.454 11.791 -14.652 1.00 94.38 194 TYR A CA 1
ATOM 1550 C C . TYR A 1 194 ? 6.208 10.520 -15.033 1.00 94.38 194 TYR A C 1
ATOM 1552 O O . TYR A 1 194 ? 7.207 10.608 -15.743 1.00 94.38 194 TYR A O 1
ATOM 1560 N N . ALA A 1 195 ? 5.693 9.342 -14.668 1.00 93.38 195 ALA A N 1
ATOM 1561 C CA . ALA A 1 195 ? 6.314 8.075 -15.032 1.00 93.38 195 ALA A CA 1
ATOM 1562 C C . ALA A 1 195 ? 6.467 7.944 -16.556 1.00 93.38 195 ALA A C 1
ATOM 1564 O O . ALA A 1 195 ? 7.576 7.759 -17.053 1.00 93.38 195 ALA A O 1
ATOM 1565 N N . ILE A 1 196 ? 5.383 8.098 -17.324 1.00 96.06 196 ILE A N 1
ATOM 1566 C CA . ILE A 1 196 ? 5.437 7.980 -18.789 1.00 96.06 196 ILE A CA 1
ATOM 1567 C C . ILE A 1 196 ? 6.440 8.965 -19.381 1.00 96.06 196 ILE A C 1
ATOM 1569 O O . ILE A 1 196 ? 7.203 8.586 -20.272 1.00 96.06 196 ILE A O 1
ATOM 1573 N N . ARG A 1 197 ? 6.447 10.215 -18.909 1.00 96.00 197 ARG A N 1
ATOM 1574 C CA . ARG A 1 197 ? 7.380 11.240 -19.380 1.00 96.00 197 ARG A CA 1
ATOM 1575 C C . ARG A 1 197 ? 8.826 10.826 -19.118 1.00 96.00 197 ARG A C 1
ATOM 1577 O O . ARG A 1 197 ? 9.616 10.800 -20.057 1.00 96.00 197 ARG A O 1
ATOM 1584 N N . ASP A 1 198 ? 9.156 10.484 -17.881 1.00 95.31 198 ASP A N 1
ATOM 1585 C CA . ASP A 1 198 ? 10.533 10.225 -17.464 1.00 95.31 198 ASP A CA 1
ATOM 1586 C C . ASP A 1 198 ? 11.097 8.975 -18.165 1.00 95.31 198 ASP A C 1
ATOM 1588 O O . ASP A 1 198 ? 12.204 9.014 -18.705 1.00 95.31 198 ASP A O 1
ATOM 1592 N N . TYR A 1 199 ? 10.298 7.907 -18.291 1.00 97.56 199 TYR A N 1
ATOM 1593 C CA . TYR A 1 199 ? 10.686 6.711 -19.048 1.00 97.56 199 TYR A CA 1
ATOM 1594 C C . TYR A 1 199 ? 10.773 6.961 -20.562 1.00 97.56 199 TYR A C 1
ATOM 1596 O O . TYR A 1 199 ? 11.674 6.433 -21.215 1.00 97.56 199 TYR A O 1
ATOM 1604 N N . SER A 1 200 ? 9.896 7.797 -21.134 1.00 96.81 200 SER A N 1
ATOM 1605 C CA . SER A 1 200 ? 10.002 8.192 -22.550 1.00 96.81 200 SER A CA 1
ATOM 1606 C C . SER A 1 200 ? 11.296 8.966 -22.811 1.00 96.81 200 SER A C 1
ATOM 1608 O O . SER A 1 200 ? 11.981 8.711 -23.800 1.00 96.81 200 SER A O 1
ATOM 1610 N N . ILE A 1 201 ? 11.652 9.892 -21.915 1.00 96.31 201 ILE A N 1
ATOM 1611 C CA . ILE A 1 201 ? 12.891 10.671 -22.001 1.00 96.31 201 ILE A CA 1
ATOM 1612 C C . ILE A 1 201 ? 14.107 9.743 -21.901 1.00 96.31 201 ILE A C 1
ATOM 1614 O O . ILE A 1 201 ? 15.004 9.840 -22.736 1.00 96.31 201 ILE A O 1
ATOM 1618 N N . ALA A 1 202 ? 14.123 8.807 -20.948 1.00 96.19 202 ALA A N 1
ATOM 1619 C CA . ALA A 1 202 ? 15.212 7.840 -20.802 1.00 96.19 202 ALA A CA 1
ATOM 1620 C C . ALA A 1 202 ? 15.415 6.980 -22.067 1.00 96.19 202 ALA A C 1
ATOM 1622 O O . ALA A 1 202 ? 16.550 6.817 -22.529 1.00 96.19 202 ALA A O 1
ATOM 1623 N N . ALA A 1 203 ? 14.327 6.487 -22.669 1.00 97.81 203 ALA A N 1
ATOM 1624 C CA . ALA A 1 203 ? 14.376 5.708 -23.909 1.00 97.81 203 ALA A CA 1
ATOM 1625 C C . ALA A 1 203 ? 14.945 6.520 -25.087 1.00 97.81 203 ALA A C 1
ATOM 1627 O O . ALA A 1 203 ? 15.794 6.033 -25.834 1.00 97.81 203 ALA A O 1
ATOM 1628 N N . ILE A 1 204 ? 14.516 7.777 -25.234 1.00 97.88 204 ILE A N 1
ATOM 1629 C CA . ILE A 1 204 ? 14.974 8.661 -26.313 1.00 97.88 204 ILE A CA 1
ATOM 1630 C C . ILE A 1 204 ? 16.446 9.040 -26.117 1.00 97.88 204 ILE A C 1
ATOM 1632 O O . ILE A 1 204 ? 17.235 8.904 -27.050 1.00 97.88 204 ILE A O 1
ATOM 1636 N N . ILE A 1 205 ? 16.832 9.481 -24.915 1.00 98.06 205 ILE A N 1
ATOM 1637 C CA . ILE A 1 205 ? 18.205 9.918 -24.624 1.00 98.06 205 ILE A CA 1
ATOM 1638 C C . ILE A 1 205 ? 19.192 8.772 -24.839 1.00 98.06 205 ILE A C 1
ATOM 1640 O O . ILE A 1 205 ? 20.199 8.964 -25.518 1.00 98.06 205 ILE A O 1
ATOM 1644 N N . SER A 1 206 ? 18.904 7.580 -24.309 1.00 97.19 206 SER A N 1
ATOM 1645 C CA . SER A 1 206 ? 19.781 6.414 -24.486 1.00 97.19 206 SER A CA 1
ATOM 1646 C C . SER A 1 206 ? 19.916 6.010 -25.957 1.00 97.19 206 SER A C 1
ATOM 1648 O O . SER A 1 206 ? 21.025 5.733 -26.418 1.00 97.19 206 SER A O 1
ATOM 1650 N N . SER A 1 207 ? 18.819 6.055 -26.718 1.00 96.69 207 SER A N 1
ATOM 1651 C CA . SER A 1 207 ? 18.825 5.727 -28.147 1.00 96.69 207 SER A CA 1
ATOM 1652 C C . SER A 1 207 ? 19.625 6.729 -28.978 1.00 96.69 207 SER A C 1
ATOM 1654 O O . SER A 1 207 ? 20.442 6.332 -29.808 1.00 96.69 207 SER A O 1
ATOM 1656 N N . ILE A 1 208 ? 19.430 8.029 -28.735 1.00 9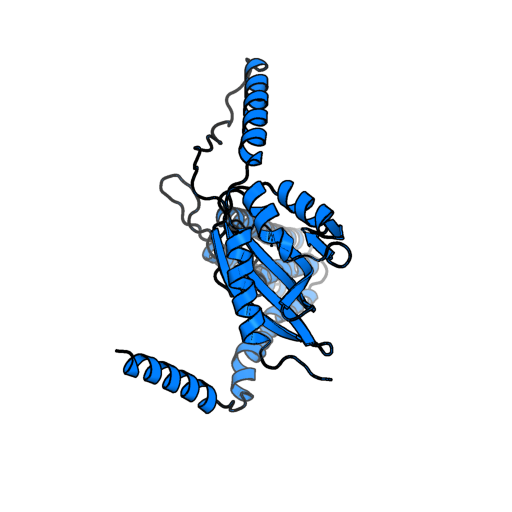7.50 208 ILE A N 1
ATOM 1657 C CA . ILE A 1 208 ? 20.191 9.093 -29.404 1.00 97.50 208 ILE A CA 1
ATOM 1658 C C . ILE A 1 208 ? 21.674 8.990 -29.043 1.00 97.50 208 ILE A C 1
ATOM 1660 O O . ILE A 1 208 ? 22.528 9.124 -29.920 1.00 97.50 208 ILE A O 1
ATOM 1664 N N . PHE A 1 209 ? 21.990 8.724 -27.774 1.00 96.25 209 PHE A N 1
ATOM 1665 C CA . PHE A 1 209 ? 23.363 8.556 -27.313 1.00 96.25 209 PHE A CA 1
ATOM 1666 C C . PHE A 1 209 ? 24.079 7.451 -28.097 1.00 96.25 209 PHE A C 1
ATOM 1668 O O . PHE A 1 209 ? 25.090 7.722 -28.738 1.00 96.25 209 PHE A O 1
ATOM 1675 N N . TYR A 1 210 ? 23.522 6.240 -28.143 1.00 95.75 210 TYR A N 1
ATOM 1676 C CA . TYR A 1 210 ? 24.131 5.146 -28.901 1.00 95.75 210 TYR A CA 1
ATOM 1677 C C . TYR A 1 210 ? 24.228 5.455 -30.395 1.00 95.75 210 TYR A C 1
ATOM 1679 O O . TYR A 1 210 ? 25.310 5.356 -30.965 1.00 95.75 210 TYR A O 1
ATOM 1687 N N . ALA A 1 211 ? 23.139 5.915 -31.023 1.00 95.12 211 ALA A N 1
ATOM 1688 C CA . ALA A 1 211 ? 23.141 6.220 -32.451 1.00 95.12 211 ALA A CA 1
ATOM 1689 C C . ALA A 1 211 ? 24.190 7.284 -32.815 1.00 95.12 211 ALA A C 1
ATOM 1691 O O . ALA A 1 211 ? 24.917 7.124 -33.790 1.00 95.12 211 ALA A O 1
ATOM 1692 N N . SER A 1 212 ? 24.309 8.352 -32.020 1.00 94.12 212 SER A N 1
ATOM 1693 C CA . SER A 1 212 ? 25.279 9.423 -32.275 1.00 94.12 212 SER A CA 1
ATOM 1694 C C . SER A 1 212 ? 26.728 8.940 -32.165 1.00 94.12 212 SER A C 1
ATOM 1696 O O . SER A 1 212 ? 27.520 9.192 -33.075 1.00 94.12 212 SER A O 1
ATOM 1698 N N . LEU A 1 213 ? 27.084 8.195 -31.114 1.00 93.31 213 LEU A N 1
ATOM 1699 C CA . LEU A 1 213 ? 28.440 7.666 -30.930 1.00 93.31 213 LEU A CA 1
ATOM 1700 C C . LEU A 1 213 ? 28.791 6.565 -31.942 1.00 93.31 213 LEU A C 1
ATOM 1702 O O . LEU A 1 213 ? 29.907 6.555 -32.463 1.00 93.31 213 LEU A O 1
ATOM 1706 N N . SER A 1 214 ? 27.849 5.678 -32.264 1.00 91.31 214 SER A N 1
ATOM 1707 C CA . SER A 1 214 ? 28.023 4.598 -33.248 1.00 91.31 214 SER A CA 1
ATOM 1708 C C . SER A 1 214 ? 27.981 5.060 -34.709 1.00 91.31 214 SER A C 1
ATOM 1710 O O . SER A 1 214 ? 28.262 4.265 -35.601 1.00 91.31 214 SER A O 1
ATOM 1712 N N . LEU A 1 215 ? 27.611 6.316 -34.980 1.00 89.44 215 LEU A N 1
ATOM 1713 C CA . LEU A 1 215 ? 27.721 6.919 -36.314 1.00 89.44 215 LEU A CA 1
ATOM 1714 C C . LEU A 1 215 ? 28.970 7.795 -36.470 1.00 89.44 215 LEU A C 1
ATOM 1716 O O . LEU A 1 215 ? 29.428 7.988 -37.592 1.00 89.44 215 LEU A O 1
ATOM 1720 N N . THR A 1 216 ? 29.507 8.345 -35.375 1.00 87.56 216 THR A N 1
ATOM 1721 C CA . THR A 1 216 ? 30.583 9.355 -35.428 1.00 87.56 216 THR A CA 1
ATOM 1722 C C . THR A 1 216 ? 31.942 8.853 -34.954 1.00 87.56 216 THR A C 1
ATOM 1724 O O . THR A 1 216 ? 32.959 9.261 -35.510 1.00 87.56 216 THR A O 1
ATOM 1727 N N . ILE A 1 217 ? 31.980 7.991 -33.935 1.00 85.19 217 ILE A N 1
ATOM 1728 C CA . ILE A 1 217 ? 33.220 7.586 -33.254 1.00 85.19 217 ILE A CA 1
ATOM 1729 C C . ILE A 1 217 ? 33.502 6.102 -33.485 1.00 85.19 217 ILE A C 1
ATOM 1731 O O . ILE A 1 217 ? 34.622 5.725 -33.827 1.00 85.19 217 ILE A O 1
ATOM 1735 N N . PHE A 1 218 ? 32.491 5.253 -33.314 1.00 84.12 218 PHE A N 1
ATOM 1736 C CA . PHE A 1 218 ? 32.622 3.803 -33.425 1.00 84.12 218 PHE A CA 1
ATOM 1737 C C . PHE A 1 218 ? 31.953 3.308 -34.705 1.00 84.12 218 PHE A C 1
ATOM 1739 O O . PHE A 1 218 ? 30.898 3.801 -35.069 1.00 84.12 218 PHE A O 1
ATOM 1746 N N . SER A 1 219 ? 32.531 2.321 -35.392 1.00 83.75 219 SER A N 1
ATOM 1747 C CA . SER A 1 219 ? 31.885 1.674 -36.545 1.00 83.75 219 SER A CA 1
ATOM 1748 C C . SER A 1 219 ? 31.120 0.435 -36.082 1.00 83.75 219 SER A C 1
ATOM 1750 O O . SER A 1 219 ? 31.696 -0.649 -35.997 1.00 83.75 219 SER A O 1
ATOM 1752 N N . ALA A 1 220 ? 29.838 0.603 -35.745 1.00 87.19 220 ALA A N 1
ATOM 1753 C CA . ALA A 1 220 ? 28.987 -0.509 -35.326 1.00 87.19 220 ALA A CA 1
ATOM 1754 C C . ALA A 1 220 ? 28.681 -1.464 -36.495 1.00 87.19 220 ALA A C 1
ATOM 1756 O O . ALA A 1 220 ? 28.386 -1.051 -37.620 1.00 87.19 220 ALA A O 1
ATOM 1757 N N . SER A 1 221 ? 28.739 -2.759 -36.213 1.00 91.75 221 SER A N 1
ATOM 1758 C CA . SER A 1 221 ? 28.412 -3.841 -37.136 1.00 91.75 221 SER A CA 1
ATOM 1759 C C . SER A 1 221 ? 26.913 -3.910 -37.438 1.00 91.75 221 SER A C 1
ATOM 1761 O O . SER A 1 221 ? 26.068 -3.436 -36.677 1.00 91.75 221 SER A O 1
ATOM 1763 N N . THR A 1 222 ? 26.552 -4.578 -38.536 1.00 92.06 222 THR A N 1
ATOM 1764 C CA . THR A 1 222 ? 25.146 -4.782 -38.920 1.00 92.06 222 THR A CA 1
ATOM 1765 C C . THR A 1 222 ? 24.332 -5.468 -37.820 1.00 92.06 222 THR A C 1
ATOM 1767 O O . THR A 1 222 ? 23.184 -5.102 -37.596 1.00 92.06 222 THR A O 1
ATOM 1770 N N . LEU A 1 223 ? 24.920 -6.434 -37.105 1.00 91.38 223 LEU A N 1
ATOM 1771 C CA . LEU A 1 223 ? 24.237 -7.139 -36.018 1.00 91.38 223 LEU A CA 1
ATOM 1772 C C . LEU A 1 223 ? 23.939 -6.204 -34.841 1.00 91.38 223 LEU A C 1
ATOM 1774 O O . LEU A 1 223 ? 22.849 -6.264 -34.282 1.00 91.38 223 LEU A O 1
ATOM 1778 N N . GLU A 1 224 ? 24.868 -5.319 -34.489 1.00 92.75 224 GLU A N 1
ATOM 1779 C CA . GLU A 1 224 ? 24.678 -4.349 -33.405 1.00 92.75 224 GLU A CA 1
ATOM 1780 C C . GLU A 1 224 ? 23.561 -3.351 -33.734 1.00 92.75 224 GLU A C 1
ATOM 1782 O O . GLU A 1 224 ? 22.705 -3.102 -32.888 1.00 92.75 224 GLU A O 1
ATOM 1787 N N . TRP A 1 225 ? 23.478 -2.881 -34.985 1.00 93.94 225 TRP A N 1
ATOM 1788 C CA . TRP A 1 225 ? 22.351 -2.067 -35.456 1.00 93.94 225 TRP A CA 1
ATOM 1789 C C . TRP A 1 225 ? 21.014 -2.813 -35.416 1.00 93.94 225 TRP A C 1
ATOM 1791 O O . TRP A 1 225 ? 20.000 -2.236 -35.028 1.00 93.94 225 TRP A O 1
ATOM 1801 N N . VAL A 1 226 ? 20.996 -4.100 -35.778 1.00 95.56 226 VAL A N 1
ATOM 1802 C CA . VAL A 1 226 ? 19.782 -4.926 -35.687 1.00 95.56 226 VAL A CA 1
ATOM 1803 C C . VAL A 1 226 ? 19.322 -5.052 -34.234 1.00 95.56 226 VAL A C 1
ATOM 1805 O O . VAL A 1 226 ? 18.148 -4.824 -33.949 1.00 95.56 226 VAL A O 1
ATOM 1808 N N . VAL A 1 227 ? 20.228 -5.366 -33.303 1.00 94.19 227 VAL A N 1
ATOM 1809 C CA . VAL A 1 227 ? 19.877 -5.484 -31.879 1.00 94.19 227 VAL A CA 1
ATOM 1810 C C . VAL A 1 227 ? 19.469 -4.128 -31.295 1.00 94.19 227 VAL A C 1
ATOM 1812 O O . VAL A 1 227 ? 18.513 -4.058 -30.526 1.00 94.19 227 VAL A O 1
ATOM 1815 N N . PHE A 1 228 ? 20.111 -3.037 -31.712 1.00 96.00 228 PHE A N 1
ATOM 1816 C CA . PHE A 1 228 ? 19.697 -1.682 -31.358 1.00 96.00 228 PHE A CA 1
ATOM 1817 C C . PHE A 1 228 ? 18.261 -1.370 -31.812 1.00 96.00 228 PHE A C 1
ATOM 1819 O O . PHE A 1 228 ? 17.459 -0.880 -31.017 1.00 96.00 228 PHE A O 1
ATOM 1826 N N . CYS A 1 229 ? 17.889 -1.730 -33.045 1.00 96.88 229 CYS A N 1
ATOM 1827 C CA . CYS A 1 229 ? 16.512 -1.599 -33.531 1.00 96.88 229 CYS A CA 1
ATOM 1828 C C . CYS A 1 229 ? 15.519 -2.437 -32.709 1.00 96.88 229 CYS A C 1
ATOM 1830 O O . CYS A 1 229 ? 14.407 -1.978 -32.443 1.00 96.88 229 CYS A O 1
ATOM 1832 N N . VAL A 1 230 ? 15.912 -3.637 -32.265 1.00 96.75 230 VAL A N 1
ATOM 1833 C CA . VAL A 1 230 ? 15.094 -4.457 -31.354 1.00 96.75 230 VAL A CA 1
ATOM 1834 C C . VAL A 1 230 ? 14.896 -3.749 -30.009 1.00 96.75 230 VAL A C 1
ATOM 1836 O O . VAL A 1 230 ? 13.768 -3.697 -29.522 1.00 96.75 230 VAL A O 1
ATOM 1839 N N . CYS A 1 231 ? 15.942 -3.146 -29.433 1.00 96.94 231 CYS A N 1
ATOM 1840 C CA . CYS A 1 231 ? 15.827 -2.354 -28.203 1.00 96.94 231 CYS A CA 1
ATOM 1841 C C . CYS A 1 231 ? 14.866 -1.167 -28.371 1.00 96.94 231 CYS A C 1
ATOM 1843 O O . CYS A 1 231 ? 13.997 -0.978 -27.521 1.00 96.94 231 CYS A O 1
ATOM 1845 N N . ILE A 1 232 ? 14.955 -0.421 -29.481 1.00 97.56 232 ILE A N 1
ATOM 1846 C CA . ILE A 1 232 ? 14.015 0.672 -29.786 1.00 97.56 232 ILE A CA 1
ATOM 1847 C C . ILE A 1 232 ? 12.582 0.147 -29.865 1.00 97.56 232 ILE A C 1
ATOM 1849 O O . ILE A 1 232 ? 11.671 0.746 -29.294 1.00 97.56 232 ILE A O 1
ATOM 1853 N N . PHE A 1 233 ? 12.366 -0.974 -30.558 1.00 98.12 233 PHE A N 1
ATOM 1854 C CA . PHE A 1 233 ? 11.036 -1.559 -30.699 1.00 98.12 233 PHE A CA 1
ATOM 1855 C C . PHE A 1 233 ? 10.446 -1.966 -29.341 1.00 98.12 233 PHE A C 1
ATOM 1857 O O . PHE A 1 233 ? 9.287 -1.663 -29.057 1.00 98.12 233 PHE A O 1
ATOM 1864 N N . LEU A 1 234 ? 11.250 -2.590 -28.475 1.00 97.50 234 LEU A N 1
ATOM 1865 C CA . LEU A 1 234 ? 10.842 -2.972 -27.121 1.00 97.50 234 LEU A CA 1
ATOM 1866 C C . LEU A 1 234 ? 10.549 -1.752 -26.240 1.00 97.50 234 LEU A C 1
ATOM 1868 O O . LEU A 1 234 ? 9.524 -1.724 -25.559 1.00 97.50 234 LEU A O 1
ATOM 1872 N N . GLN A 1 235 ? 11.400 -0.724 -26.285 1.00 97.38 235 GLN A N 1
ATOM 1873 C CA . GLN A 1 235 ? 11.184 0.532 -25.563 1.00 97.38 235 GLN A CA 1
ATOM 1874 C C . GLN A 1 235 ? 9.902 1.233 -26.026 1.00 97.38 235 GLN A C 1
ATOM 1876 O O . GLN A 1 235 ? 9.090 1.642 -25.196 1.00 97.38 235 GLN A O 1
ATOM 1881 N N . LEU A 1 236 ? 9.685 1.338 -27.341 1.00 97.88 236 LEU A N 1
ATOM 1882 C CA . LEU A 1 236 ? 8.482 1.944 -27.908 1.00 97.88 236 LEU A CA 1
ATOM 1883 C C . LEU A 1 236 ? 7.234 1.152 -27.510 1.00 97.88 236 LEU A C 1
ATOM 1885 O O . LEU A 1 236 ? 6.268 1.743 -27.033 1.00 97.88 236 LEU A O 1
ATOM 1889 N N . GLY A 1 237 ? 7.263 -0.175 -27.652 1.00 97.31 237 GLY A N 1
ATOM 1890 C CA . GLY A 1 237 ? 6.164 -1.050 -27.248 1.00 97.31 237 GLY A CA 1
ATOM 1891 C C . GLY A 1 237 ? 5.813 -0.892 -25.767 1.00 97.31 237 GLY A C 1
ATOM 1892 O O . GLY A 1 237 ? 4.640 -0.736 -25.423 1.00 97.31 237 GLY A O 1
ATOM 1893 N N . ALA A 1 238 ? 6.818 -0.840 -24.891 1.00 96.81 238 ALA A N 1
ATOM 1894 C CA . ALA A 1 238 ? 6.621 -0.630 -23.461 1.00 96.81 238 ALA A CA 1
ATOM 1895 C C . ALA A 1 238 ? 6.027 0.754 -23.142 1.00 96.81 238 ALA A C 1
ATOM 1897 O O . ALA A 1 238 ? 5.062 0.848 -22.383 1.00 96.81 238 ALA A O 1
ATOM 1898 N N . VAL A 1 239 ? 6.536 1.829 -23.757 1.00 97.06 239 VAL A N 1
ATOM 1899 C CA . VAL A 1 239 ? 6.012 3.195 -23.564 1.00 97.06 239 VAL A CA 1
ATOM 1900 C C . VAL A 1 239 ? 4.583 3.338 -24.091 1.00 97.06 239 VAL A C 1
ATOM 1902 O O . VAL A 1 239 ? 3.741 3.934 -23.417 1.00 97.06 239 VAL A O 1
ATOM 1905 N N . LEU A 1 240 ? 4.278 2.779 -25.265 1.00 96.69 240 LEU A N 1
ATOM 1906 C CA . LEU A 1 240 ? 2.921 2.775 -25.817 1.00 96.69 240 LEU A CA 1
ATOM 1907 C C . LEU A 1 240 ? 1.955 2.007 -24.914 1.00 96.69 240 LEU A C 1
ATOM 1909 O O . LEU A 1 240 ? 0.845 2.477 -24.667 1.00 96.69 240 LEU A O 1
ATOM 1913 N N . THR A 1 241 ? 2.394 0.878 -24.361 1.00 95.88 241 THR A N 1
ATOM 1914 C CA . THR A 1 241 ? 1.576 0.089 -23.435 1.00 95.88 241 THR A CA 1
ATOM 1915 C C . THR A 1 241 ? 1.332 0.839 -22.125 1.00 95.88 241 THR A C 1
ATOM 1917 O O . THR A 1 241 ? 0.197 0.887 -21.660 1.00 95.88 241 THR A O 1
ATOM 1920 N N . MET A 1 242 ? 2.341 1.519 -21.566 1.00 96.00 242 MET A N 1
ATOM 1921 C CA . MET A 1 242 ? 2.155 2.395 -20.398 1.00 96.00 242 MET A CA 1
ATOM 1922 C C . MET A 1 242 ? 1.161 3.528 -20.673 1.00 96.00 242 MET A C 1
ATOM 1924 O O . MET A 1 242 ? 0.292 3.788 -19.845 1.00 96.00 242 MET A O 1
ATOM 1928 N N . ARG A 1 243 ? 1.238 4.169 -21.847 1.00 95.12 243 ARG A N 1
ATOM 1929 C CA . ARG A 1 243 ? 0.279 5.210 -22.261 1.00 95.12 243 ARG A CA 1
ATOM 1930 C C . ARG A 1 243 ? -1.140 4.681 -22.398 1.00 95.12 243 ARG A C 1
ATOM 1932 O O . ARG A 1 243 ? -2.074 5.374 -22.017 1.00 95.12 243 ARG A O 1
ATOM 1939 N N . TYR A 1 244 ? -1.295 3.477 -22.940 1.00 94.56 244 TYR A N 1
ATOM 1940 C CA . TYR A 1 244 ? -2.593 2.820 -23.047 1.00 94.56 244 TYR A CA 1
ATOM 1941 C C . TYR A 1 244 ? -3.182 2.509 -21.664 1.00 94.56 244 TYR A C 1
ATOM 1943 O O . TYR A 1 244 ? -4.341 2.812 -21.404 1.00 94.56 244 TYR A O 1
ATOM 1951 N N . MET A 1 245 ? -2.372 1.968 -20.751 1.00 91.00 245 MET A N 1
ATOM 1952 C CA . MET A 1 245 ? -2.807 1.633 -19.392 1.00 91.00 245 MET A CA 1
ATOM 1953 C C . MET A 1 245 ? -3.169 2.860 -18.546 1.00 91.00 245 MET A C 1
ATOM 1955 O O . MET A 1 245 ? -4.073 2.779 -17.719 1.00 91.00 245 MET A O 1
ATOM 1959 N N . ALA A 1 246 ? -2.487 3.986 -18.752 1.00 92.44 246 ALA A N 1
ATOM 1960 C CA . ALA A 1 246 ? -2.683 5.221 -17.995 1.00 92.44 246 ALA A CA 1
ATOM 1961 C C . ALA A 1 246 ? -3.674 6.208 -18.646 1.00 92.44 246 ALA A C 1
ATOM 1963 O O . ALA A 1 246 ? -3.610 7.411 -18.381 1.00 92.44 246 ALA A O 1
ATOM 1964 N N . GLN A 1 247 ? -4.549 5.744 -19.546 1.00 89.69 247 GLN A N 1
ATOM 1965 C CA . GLN A 1 247 ? -5.552 6.614 -20.159 1.00 89.69 247 GLN A CA 1
ATOM 1966 C C . GLN A 1 247 ? -6.486 7.188 -19.092 1.00 89.69 247 GLN A C 1
ATOM 1968 O O . GLN A 1 247 ? -7.156 6.447 -18.378 1.00 89.69 247 GLN A O 1
ATOM 1973 N N . CYS A 1 248 ? -6.537 8.520 -19.003 1.00 90.00 248 CYS A N 1
ATOM 1974 C CA . CYS A 1 248 ? -7.399 9.204 -18.051 1.00 90.00 248 CYS A CA 1
ATOM 1975 C C . CYS A 1 248 ? -8.736 9.605 -18.673 1.00 90.00 248 CYS A C 1
ATOM 1977 O O . CYS A 1 248 ? -8.790 10.077 -19.812 1.00 90.00 248 CYS A O 1
ATOM 1979 N N . ILE A 1 249 ? -9.797 9.523 -17.879 1.00 85.25 249 ILE A N 1
ATOM 1980 C CA . ILE A 1 249 ? -11.117 10.056 -18.197 1.00 85.25 249 ILE A CA 1
ATOM 1981 C C . ILE A 1 249 ? -11.352 11.279 -17.310 1.00 85.25 249 ILE A C 1
ATOM 1983 O O . ILE A 1 249 ? -11.061 11.275 -16.109 1.00 85.25 249 ILE A O 1
ATOM 1987 N N . ARG A 1 250 ? -11.865 12.354 -17.910 1.00 85.38 250 ARG A N 1
ATOM 1988 C CA . ARG A 1 250 ? -12.148 13.621 -17.228 1.00 85.38 250 ARG A CA 1
ATOM 1989 C C . ARG A 1 250 ? -13.630 13.963 -17.324 1.00 85.38 250 ARG A C 1
ATOM 1991 O O . ARG A 1 250 ? -14.286 13.578 -18.287 1.00 85.38 250 ARG A O 1
ATOM 1998 N N . ASN A 1 251 ? -14.146 14.676 -16.327 1.00 82.75 251 ASN A N 1
ATOM 1999 C CA . ASN A 1 251 ? -15.505 15.212 -16.364 1.00 82.75 251 ASN A CA 1
ATOM 2000 C C . ASN A 1 251 ? -15.587 16.502 -17.201 1.00 82.75 251 ASN A C 1
ATOM 2002 O O . ASN A 1 251 ? -14.573 17.054 -17.629 1.00 82.75 251 ASN A O 1
ATOM 2006 N N . GLU A 1 252 ? -16.806 17.012 -17.387 1.00 82.00 252 GLU A N 1
ATOM 2007 C CA . GLU A 1 252 ? -17.093 18.264 -18.109 1.00 82.00 252 GLU A CA 1
ATOM 2008 C C . GLU A 1 252 ? -16.398 19.492 -17.494 1.00 82.00 252 GLU A C 1
ATOM 2010 O O . GLU A 1 252 ? -16.097 20.453 -18.194 1.00 82.00 252 GLU A O 1
ATOM 2015 N N . LYS A 1 253 ? -16.080 19.438 -16.193 1.00 74.12 253 LYS A N 1
ATOM 2016 C CA . LYS A 1 253 ? -15.324 20.466 -15.459 1.00 74.12 253 LYS A CA 1
ATOM 2017 C C . LYS A 1 253 ? -13.798 20.276 -15.550 1.00 74.12 253 LYS A C 1
ATOM 2019 O O . LYS A 1 253 ? -13.053 20.991 -14.888 1.00 74.12 253 LYS A O 1
ATOM 2024 N N . GLY A 1 254 ? -13.314 19.295 -16.317 1.00 75.38 254 GLY A N 1
ATOM 2025 C CA . GLY A 1 254 ? -11.890 19.001 -16.508 1.00 75.38 254 GLY A CA 1
ATOM 2026 C C . GLY A 1 254 ? -11.204 18.228 -15.372 1.00 75.38 254 GLY A C 1
ATOM 2027 O O . GLY A 1 254 ? -9.995 18.004 -15.438 1.00 75.38 254 GLY A O 1
ATOM 2028 N N . GLN A 1 255 ? -11.934 17.787 -14.346 1.00 69.12 255 GLN A N 1
ATOM 2029 C CA . GLN A 1 255 ? -11.398 17.000 -13.232 1.00 69.12 255 GLN A CA 1
ATOM 2030 C C . GLN A 1 255 ? -11.254 15.523 -13.620 1.00 69.12 255 GLN A C 1
ATOM 2032 O O . GLN A 1 255 ? -12.102 14.968 -14.320 1.00 69.12 255 GLN A O 1
ATOM 2037 N N . VAL A 1 256 ? -10.188 14.874 -13.144 1.00 77.00 256 VAL A N 1
ATOM 2038 C CA . VAL A 1 256 ? -9.906 13.454 -13.410 1.00 77.00 256 VAL A CA 1
ATOM 2039 C C . VAL A 1 256 ? -10.878 12.580 -12.620 1.00 77.00 256 VAL A C 1
ATOM 2041 O O . VAL A 1 256 ? -10.836 12.569 -11.391 1.00 77.00 256 VAL A O 1
ATOM 2044 N N . ILE A 1 257 ? -11.734 11.847 -13.333 1.00 75.69 257 ILE A N 1
ATOM 2045 C CA . ILE A 1 257 ? -12.669 10.878 -12.744 1.00 75.69 257 ILE A CA 1
ATOM 2046 C C . ILE A 1 257 ? -12.063 9.475 -12.678 1.00 75.69 257 ILE A C 1
ATOM 2048 O O . ILE A 1 257 ? -12.315 8.742 -11.726 1.00 75.69 257 ILE A O 1
ATOM 2052 N N . ASP A 1 258 ? -11.220 9.138 -13.651 1.00 84.19 258 ASP A N 1
ATOM 2053 C CA . ASP A 1 258 ? -10.467 7.891 -13.708 1.00 84.19 258 ASP A CA 1
ATOM 2054 C C . ASP A 1 258 ? -9.075 8.193 -14.268 1.00 84.19 258 ASP A C 1
ATOM 2056 O O . ASP A 1 258 ? -8.947 8.846 -15.305 1.00 84.19 258 ASP A O 1
ATOM 2060 N N . ALA A 1 259 ? -8.030 7.778 -13.563 1.00 84.94 259 ALA A N 1
ATOM 2061 C CA . ALA A 1 259 ? -6.642 7.969 -13.966 1.00 84.94 259 ALA A CA 1
ATOM 2062 C C . ALA A 1 259 ? -6.062 6.789 -14.765 1.00 84.94 259 ALA A C 1
ATOM 2064 O O . ALA A 1 259 ? -4.889 6.837 -15.154 1.00 84.94 259 ALA A O 1
ATOM 2065 N N . GLY A 1 260 ? -6.858 5.742 -14.989 1.00 88.12 260 GLY A N 1
ATOM 2066 C CA . GLY A 1 260 ? -6.399 4.483 -15.551 1.00 88.12 260 GLY A CA 1
ATOM 2067 C C . GLY A 1 260 ? -5.656 3.630 -14.521 1.00 88.12 260 GLY A C 1
ATOM 2068 O O . GLY A 1 260 ? -5.735 3.838 -13.307 1.00 88.12 260 GLY A O 1
ATOM 2069 N N . ILE A 1 261 ? -4.921 2.634 -15.007 1.00 87.12 261 ILE A N 1
ATOM 2070 C CA . ILE A 1 261 ? -4.134 1.737 -14.158 1.00 87.12 261 ILE A CA 1
ATOM 2071 C C . ILE A 1 261 ? -2.940 2.514 -13.592 1.00 87.12 261 ILE A C 1
ATOM 2073 O O . ILE A 1 261 ? -2.165 3.120 -14.333 1.00 87.12 261 ILE A O 1
ATOM 2077 N N . ASP A 1 262 ? -2.772 2.479 -12.270 1.00 88.50 262 ASP A N 1
ATOM 2078 C CA . ASP A 1 262 ? -1.605 3.056 -11.601 1.00 88.50 262 ASP A CA 1
ATOM 2079 C C . ASP A 1 262 ? -0.350 2.252 -11.967 1.00 88.50 262 ASP A C 1
ATOM 2081 O O . ASP A 1 262 ? -0.177 1.097 -11.570 1.00 88.50 262 ASP A O 1
ATOM 2085 N N . LEU A 1 263 ? 0.537 2.880 -12.740 1.00 90.50 263 LEU A N 1
ATOM 2086 C CA . LEU A 1 263 ? 1.763 2.264 -13.237 1.00 90.50 263 LEU 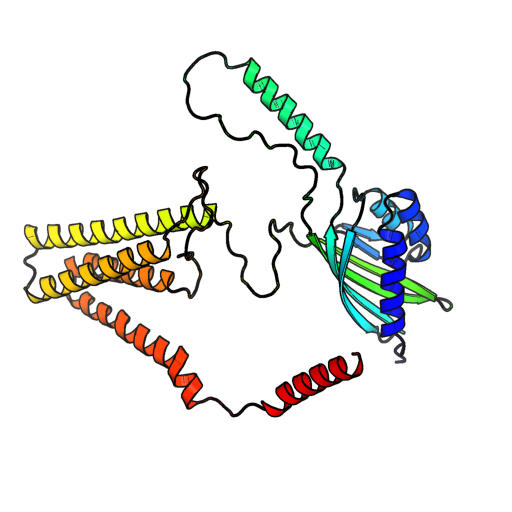A CA 1
ATOM 2087 C C . LEU A 1 263 ? 2.765 1.973 -12.115 1.00 90.50 263 LEU A C 1
ATOM 2089 O O . LEU A 1 263 ? 3.730 1.247 -12.342 1.00 90.50 263 LEU A O 1
ATOM 2093 N N . ASN A 1 264 ? 2.611 2.590 -10.942 1.00 87.12 264 ASN A N 1
ATOM 2094 C CA . ASN A 1 264 ? 3.506 2.443 -9.793 1.00 87.12 264 ASN A CA 1
ATOM 2095 C C . ASN A 1 264 ? 3.022 1.394 -8.785 1.00 87.12 264 ASN A C 1
ATOM 2097 O O . ASN A 1 264 ? 3.608 1.283 -7.708 1.00 87.12 264 ASN A O 1
ATOM 2101 N N . GLN A 1 265 ? 1.959 0.653 -9.101 1.00 83.75 265 GLN A N 1
ATOM 2102 C CA . GLN A 1 265 ? 1.528 -0.465 -8.270 1.00 83.75 265 GLN A CA 1
ATOM 2103 C C . GLN A 1 265 ? 2.550 -1.607 -8.364 1.00 83.75 265 GLN A C 1
ATOM 2105 O O . GLN A 1 265 ? 2.886 -2.006 -9.482 1.00 83.75 265 GLN A O 1
ATOM 2110 N N . PRO A 1 266 ? 3.040 -2.127 -7.224 1.00 78.75 266 PRO A N 1
ATOM 2111 C CA . PRO A 1 266 ? 3.969 -3.251 -7.222 1.00 78.75 266 PRO A CA 1
ATOM 2112 C C . PRO A 1 266 ? 3.284 -4.502 -7.778 1.00 78.75 266 PRO A C 1
ATOM 2114 O O . PRO A 1 266 ? 2.082 -4.692 -7.576 1.00 78.75 266 PRO A O 1
ATOM 2117 N N . ASP A 1 267 ? 4.044 -5.335 -8.489 1.00 77.12 267 ASP A N 1
ATOM 2118 C CA . ASP A 1 267 ? 3.571 -6.558 -9.153 1.00 77.12 267 ASP A CA 1
ATOM 2119 C C . ASP A 1 267 ? 2.488 -6.330 -10.229 1.00 77.12 267 ASP A C 1
ATOM 2121 O O . ASP A 1 267 ? 1.869 -7.281 -10.720 1.00 77.12 267 ASP A O 1
ATOM 2125 N N . ALA A 1 268 ? 2.256 -5.078 -10.634 1.00 84.50 268 ALA A N 1
ATOM 2126 C CA . ALA A 1 268 ? 1.351 -4.744 -11.724 1.00 84.50 268 ALA A CA 1
ATOM 2127 C C . ALA A 1 268 ? 2.073 -4.743 -13.076 1.00 84.50 268 ALA A C 1
ATOM 2129 O O . ALA A 1 268 ? 3.286 -4.568 -13.179 1.00 84.50 268 ALA A O 1
ATOM 2130 N N . PHE A 1 269 ? 1.296 -4.849 -14.156 1.00 84.88 269 PHE A N 1
ATOM 2131 C CA . PHE A 1 269 ? 1.842 -4.892 -15.516 1.00 84.88 269 PHE A CA 1
ATOM 2132 C C . PHE A 1 269 ? 2.675 -3.647 -15.888 1.00 84.88 269 PHE A C 1
ATOM 2134 O O . PHE A 1 269 ? 3.601 -3.733 -16.693 1.00 84.88 269 PHE A O 1
ATOM 2141 N N . GLY A 1 270 ? 2.382 -2.496 -15.269 1.00 88.69 270 GLY A N 1
ATOM 2142 C CA . GLY A 1 270 ? 3.137 -1.255 -15.448 1.00 88.69 270 GLY A CA 1
ATOM 2143 C C . GLY A 1 270 ? 4.602 -1.343 -15.014 1.00 88.69 270 GLY A C 1
ATOM 2144 O O . GLY A 1 270 ? 5.441 -0.692 -15.633 1.00 88.69 270 GLY A O 1
ATOM 2145 N N . GLU A 1 271 ? 4.926 -2.165 -14.015 1.00 91.00 271 GLU A N 1
ATOM 2146 C CA . GLU A 1 271 ? 6.300 -2.374 -13.544 1.00 91.00 271 GLU A CA 1
ATOM 2147 C C . GLU A 1 271 ? 7.150 -3.057 -14.622 1.00 91.00 271 GLU A C 1
ATOM 2149 O O . GLU A 1 271 ? 8.206 -2.549 -14.990 1.00 91.00 271 GLU A O 1
ATOM 2154 N N . TYR A 1 272 ? 6.619 -4.100 -15.267 1.00 92.06 272 TYR A N 1
ATOM 2155 C CA . TYR A 1 272 ? 7.322 -4.797 -16.350 1.00 92.06 272 TYR A CA 1
ATOM 2156 C C . TYR A 1 272 ? 7.620 -3.891 -17.544 1.00 92.06 272 TYR A C 1
ATOM 2158 O O . TYR A 1 272 ? 8.688 -3.986 -18.149 1.00 92.06 272 TYR A O 1
ATOM 2166 N N . CYS A 1 273 ? 6.699 -2.988 -17.896 1.00 94.81 273 CYS A N 1
ATOM 2167 C CA . CYS A 1 273 ? 6.961 -2.021 -18.959 1.00 94.81 273 CYS A CA 1
ATOM 2168 C C . CYS A 1 273 ? 8.124 -1.084 -18.597 1.00 94.81 273 CYS A C 1
ATOM 2170 O O . CYS A 1 273 ? 8.951 -0.780 -19.457 1.00 94.81 273 CYS A O 1
ATOM 2172 N N . LYS A 1 274 ? 8.218 -0.647 -17.338 1.00 95.25 274 LYS A N 1
ATOM 2173 C CA . LYS A 1 274 ? 9.324 0.196 -16.866 1.00 95.25 274 LYS A CA 1
ATOM 2174 C C . LYS A 1 274 ? 10.642 -0.564 -16.868 1.00 95.25 274 LYS A C 1
ATOM 2176 O O . LYS A 1 274 ? 11.625 -0.041 -17.387 1.00 95.25 274 LYS A O 1
ATOM 2181 N N . ASP A 1 275 ? 10.645 -1.803 -16.385 1.00 94.38 275 ASP A N 1
ATOM 2182 C CA . ASP A 1 275 ? 11.834 -2.656 -16.354 1.00 94.38 275 ASP A CA 1
ATOM 2183 C C . ASP A 1 275 ? 12.398 -2.894 -17.754 1.00 94.38 275 ASP A C 1
ATOM 2185 O O . ASP A 1 275 ? 13.607 -2.787 -17.961 1.00 94.38 275 ASP A O 1
ATOM 2189 N N . ILE A 1 276 ? 11.530 -3.133 -18.745 1.00 95.94 276 ILE A N 1
ATOM 2190 C CA . ILE A 1 276 ? 11.940 -3.257 -20.151 1.00 95.94 276 ILE A CA 1
ATOM 2191 C C . ILE A 1 276 ? 12.624 -1.971 -20.629 1.00 95.94 276 ILE A C 1
ATOM 2193 O O . ILE A 1 276 ? 13.687 -2.042 -21.251 1.00 95.94 276 ILE A O 1
ATOM 2197 N N . VAL A 1 277 ? 12.050 -0.797 -20.335 1.00 97.50 277 VAL A N 1
ATOM 2198 C CA . VAL A 1 277 ? 12.635 0.492 -20.737 1.00 97.50 277 VAL A CA 1
ATOM 2199 C C . VAL A 1 277 ? 13.980 0.727 -20.052 1.00 97.50 277 VAL A C 1
ATOM 2201 O O . VAL A 1 277 ? 14.932 1.110 -20.735 1.00 97.50 277 VAL A O 1
ATOM 2204 N N . ILE A 1 278 ? 14.085 0.481 -18.743 1.00 96.19 278 ILE A N 1
ATOM 2205 C CA . ILE A 1 278 ? 15.333 0.636 -17.979 1.00 96.19 278 ILE A CA 1
ATOM 2206 C C . ILE A 1 278 ? 16.403 -0.291 -18.546 1.00 96.19 278 ILE A C 1
ATOM 2208 O O . ILE A 1 278 ? 17.472 0.176 -18.934 1.00 96.19 278 ILE A O 1
ATOM 2212 N N . LEU A 1 279 ? 16.099 -1.586 -18.659 1.00 96.62 279 LEU A N 1
ATOM 2213 C CA . LEU A 1 279 ? 17.040 -2.595 -19.126 1.00 96.62 279 LEU A CA 1
ATOM 2214 C C . LEU A 1 279 ? 17.546 -2.277 -20.536 1.00 96.62 279 LEU A C 1
ATOM 2216 O O . LEU A 1 279 ? 18.755 -2.262 -20.760 1.00 96.62 279 LEU A O 1
ATOM 2220 N N . CYS A 1 280 ? 16.646 -1.963 -21.475 1.00 97.38 280 CYS A N 1
ATOM 2221 C CA . CYS A 1 280 ? 17.039 -1.603 -22.838 1.00 97.38 280 CYS A CA 1
ATOM 2222 C C . CYS A 1 280 ? 17.884 -0.321 -22.861 1.00 97.38 280 CYS A C 1
ATOM 2224 O O . CYS A 1 280 ? 18.890 -0.274 -23.566 1.00 97.38 280 CYS A O 1
ATOM 2226 N N . SER A 1 281 ? 17.531 0.691 -22.060 1.00 97.31 281 SER A N 1
ATOM 2227 C CA . SER A 1 281 ? 18.291 1.947 -21.988 1.00 97.31 281 SER A CA 1
ATOM 2228 C C . SER A 1 281 ? 19.707 1.718 -21.449 1.00 97.31 281 SER A C 1
ATOM 2230 O O . SER A 1 281 ? 20.673 2.229 -22.013 1.00 97.31 281 SER A O 1
ATOM 2232 N N . SER A 1 282 ? 19.853 0.903 -20.400 1.00 95.88 282 SER A N 1
ATOM 2233 C CA . SER A 1 282 ? 21.157 0.539 -19.835 1.00 95.88 282 SER A CA 1
ATOM 2234 C C . SER A 1 282 ? 21.996 -0.294 -20.804 1.00 95.88 282 SER A C 1
ATOM 2236 O O . SER A 1 282 ? 23.182 -0.011 -20.972 1.00 95.88 282 SER A O 1
ATOM 2238 N N . ILE A 1 283 ? 21.392 -1.282 -21.477 1.00 96.00 283 ILE A N 1
ATOM 2239 C CA . ILE A 1 283 ? 22.070 -2.100 -22.493 1.00 96.00 283 ILE A CA 1
ATOM 2240 C C . ILE A 1 283 ? 22.617 -1.206 -23.602 1.00 96.00 283 ILE A C 1
ATOM 2242 O O . ILE A 1 283 ? 23.790 -1.314 -23.933 1.00 96.00 283 ILE A O 1
ATOM 2246 N N . VAL A 1 284 ? 21.796 -0.306 -24.144 1.00 95.38 284 VAL A N 1
ATOM 2247 C CA . VAL A 1 284 ? 22.172 0.566 -25.263 1.00 95.38 284 VAL A CA 1
ATOM 2248 C C . VAL A 1 284 ? 23.303 1.528 -24.876 1.00 95.38 284 VAL A C 1
ATOM 2250 O O . VAL A 1 284 ? 24.254 1.675 -25.634 1.00 95.38 284 VAL A O 1
ATOM 2253 N N . VAL A 1 285 ? 23.279 2.115 -23.674 1.00 95.75 285 VAL A N 1
ATOM 2254 C CA . VAL A 1 285 ? 24.366 2.996 -23.199 1.00 95.75 285 VAL A CA 1
ATOM 2255 C C . VAL A 1 285 ? 25.684 2.237 -23.008 1.00 95.75 285 VAL A C 1
ATOM 2257 O O . VAL A 1 285 ? 26.741 2.724 -23.408 1.00 95.75 285 VAL A O 1
ATOM 2260 N N . ILE A 1 286 ? 25.639 1.046 -22.403 1.00 94.75 286 ILE A N 1
ATOM 2261 C CA . ILE A 1 286 ? 26.842 0.242 -22.129 1.00 94.75 286 ILE A CA 1
ATOM 2262 C C . ILE A 1 286 ? 27.379 -0.396 -23.417 1.00 94.75 286 ILE A C 1
ATOM 2264 O O . ILE A 1 286 ? 28.595 -0.509 -23.590 1.00 94.75 286 ILE A O 1
ATOM 2268 N N . ALA A 1 287 ? 26.497 -0.777 -24.345 1.00 93.19 287 ALA A N 1
ATOM 2269 C CA . ALA A 1 287 ? 26.859 -1.428 -25.600 1.00 93.19 287 ALA A CA 1
ATOM 2270 C C . ALA A 1 287 ? 27.759 -0.561 -26.482 1.00 93.19 287 ALA A C 1
ATOM 2272 O O . ALA A 1 287 ? 28.550 -1.114 -27.243 1.00 93.19 287 ALA A O 1
ATOM 2273 N N . THR A 1 288 ? 27.696 0.768 -26.333 1.00 88.75 288 THR A N 1
ATOM 2274 C CA . THR A 1 288 ? 28.617 1.714 -26.983 1.00 88.75 288 THR A CA 1
ATOM 2275 C C . THR A 1 288 ? 30.083 1.380 -26.697 1.00 88.75 288 THR A C 1
ATOM 2277 O O . THR A 1 288 ? 30.934 1.554 -27.562 1.00 88.75 288 THR A O 1
ATOM 2280 N N . PHE A 1 289 ? 30.381 0.877 -25.497 1.00 90.81 289 PHE A N 1
ATOM 2281 C CA . PHE A 1 289 ? 31.739 0.539 -25.064 1.00 90.81 289 PHE A CA 1
ATOM 2282 C C . PHE A 1 289 ? 31.985 -0.971 -25.014 1.00 90.81 289 PHE A C 1
ATOM 2284 O O . PHE A 1 289 ? 33.126 -1.417 -25.127 1.00 90.81 289 PHE A O 1
ATOM 2291 N N . TRP A 1 290 ? 30.929 -1.769 -24.834 1.00 91.69 290 TRP A N 1
ATOM 2292 C CA . TRP A 1 290 ? 31.039 -3.213 -24.675 1.00 91.69 290 TRP A CA 1
ATOM 2293 C C . TRP A 1 290 ? 29.868 -3.964 -25.311 1.00 91.69 290 TRP A C 1
ATOM 2295 O O . TRP A 1 290 ? 28.872 -4.292 -24.668 1.00 91.69 290 TRP A O 1
ATOM 2305 N N . SER A 1 291 ? 30.015 -4.318 -26.585 1.00 86.75 291 SER A N 1
ATOM 2306 C CA . SER A 1 291 ? 28.932 -4.906 -27.383 1.00 86.75 291 SER A CA 1
ATOM 2307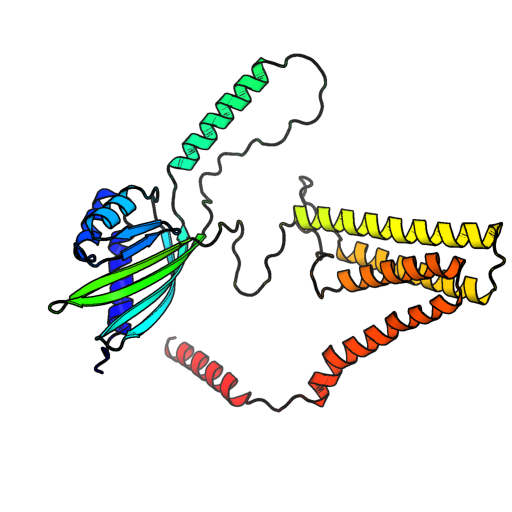 C C . SER A 1 291 ? 28.436 -6.277 -26.921 1.00 86.75 291 SER A C 1
ATOM 2309 O O . SER A 1 291 ? 27.323 -6.684 -27.247 1.00 86.75 291 SER A O 1
ATOM 2311 N N . LYS A 1 292 ? 29.205 -7.009 -26.107 1.00 90.38 292 LYS A N 1
ATOM 2312 C CA . LYS A 1 292 ? 28.746 -8.293 -25.549 1.00 90.38 292 LYS A CA 1
ATOM 2313 C C . LYS A 1 292 ? 27.617 -8.130 -24.527 1.00 90.38 292 LYS A C 1
ATOM 2315 O O . LYS A 1 292 ? 26.933 -9.109 -24.247 1.00 90.38 292 LYS A O 1
ATOM 2320 N N . ILE A 1 293 ? 27.364 -6.918 -24.027 1.00 92.69 293 ILE A N 1
ATOM 2321 C CA . ILE A 1 293 ? 26.269 -6.650 -23.088 1.00 92.69 293 ILE A CA 1
ATOM 2322 C C . ILE A 1 293 ? 24.880 -6.921 -23.689 1.00 92.69 293 ILE A C 1
ATOM 2324 O O . ILE A 1 293 ? 23.939 -7.192 -22.949 1.00 92.69 293 ILE A O 1
ATOM 2328 N N . PHE A 1 294 ? 24.746 -6.933 -25.022 1.00 91.00 294 PHE A N 1
ATOM 2329 C CA . PHE A 1 294 ? 23.488 -7.251 -25.705 1.00 91.00 294 PHE A CA 1
ATOM 2330 C C . PHE A 1 294 ? 22.917 -8.630 -25.341 1.00 91.00 294 PHE A C 1
ATOM 2332 O O . PHE A 1 294 ? 21.705 -8.822 -25.414 1.00 91.00 294 PHE A O 1
ATOM 2339 N N . TRP A 1 295 ? 23.745 -9.573 -24.877 1.00 90.50 295 TRP A N 1
ATOM 2340 C CA . TRP A 1 295 ? 23.267 -10.865 -24.372 1.00 90.50 295 TRP A CA 1
ATOM 2341 C C . TRP A 1 295 ? 22.342 -10.736 -23.152 1.00 90.50 295 TRP A C 1
ATOM 2343 O O . TRP A 1 295 ? 21.501 -11.610 -22.945 1.00 90.50 295 TRP A O 1
ATOM 2353 N N . LEU A 1 296 ? 22.418 -9.636 -22.390 1.00 92.31 296 LEU A N 1
ATOM 2354 C CA . LEU A 1 296 ? 21.489 -9.362 -21.286 1.00 92.31 296 LEU A CA 1
ATOM 2355 C C . LEU A 1 296 ? 20.047 -9.139 -21.753 1.00 92.31 296 LEU A C 1
ATOM 2357 O O . LEU A 1 296 ? 19.130 -9.256 -20.944 1.00 92.31 296 LEU A O 1
ATOM 2361 N N . LEU A 1 297 ? 19.810 -8.897 -23.046 1.00 92.06 297 LEU A N 1
ATOM 2362 C CA . LEU A 1 297 ? 18.456 -8.821 -23.596 1.00 92.06 297 LEU A CA 1
ATOM 2363 C C . LEU A 1 297 ? 17.680 -10.137 -23.396 1.00 92.06 297 LEU A C 1
ATOM 2365 O O . LEU A 1 297 ? 16.458 -10.116 -23.265 1.00 92.06 297 LEU A O 1
ATOM 2369 N N . LEU A 1 298 ? 18.383 -11.275 -23.290 1.00 92.56 298 LEU A N 1
ATOM 2370 C CA . LEU A 1 298 ? 17.783 -12.580 -22.993 1.00 92.56 298 LEU A CA 1
ATOM 2371 C C . LEU A 1 298 ? 17.156 -12.667 -21.592 1.00 92.56 298 LEU A C 1
ATOM 2373 O O . LEU A 1 298 ? 16.373 -13.583 -21.344 1.00 92.56 298 LEU A O 1
ATOM 2377 N N . LEU A 1 299 ? 17.430 -11.713 -20.694 1.00 91.75 299 LEU A N 1
ATOM 2378 C CA . LEU A 1 299 ? 16.756 -11.639 -19.395 1.00 91.75 299 LEU A CA 1
ATOM 2379 C C . LEU A 1 299 ? 15.248 -11.408 -19.541 1.00 91.75 299 LEU A C 1
ATOM 2381 O O . LEU A 1 299 ? 14.486 -11.945 -18.743 1.00 91.75 299 LEU A O 1
ATOM 2385 N N . ILE A 1 300 ? 14.807 -10.680 -20.574 1.00 91.44 300 ILE A N 1
ATOM 2386 C CA . ILE A 1 300 ? 13.383 -10.409 -20.821 1.00 91.44 300 ILE A CA 1
ATOM 2387 C C . ILE A 1 300 ? 12.605 -11.718 -21.065 1.00 91.44 300 ILE A C 1
ATOM 2389 O O . ILE A 1 300 ? 11.692 -12.017 -20.290 1.00 91.44 300 ILE A O 1
ATOM 2393 N N . PRO A 1 301 ? 12.944 -12.546 -22.079 1.00 92.56 301 PRO A N 1
ATOM 2394 C CA . PRO A 1 301 ? 12.254 -13.816 -22.291 1.00 92.56 301 PRO A CA 1
ATOM 2395 C C . PRO A 1 301 ? 12.495 -14.819 -21.156 1.00 92.56 301 PRO A C 1
ATOM 2397 O O . PRO A 1 301 ? 11.572 -15.546 -20.801 1.00 92.56 301 PRO A O 1
ATOM 2400 N N . ALA A 1 302 ? 13.683 -14.847 -20.539 1.00 92.81 302 ALA A N 1
ATOM 2401 C CA . ALA A 1 302 ? 13.945 -15.730 -19.401 1.00 92.81 302 ALA A CA 1
ATOM 2402 C C . ALA A 1 302 ? 13.026 -15.418 -18.205 1.00 92.81 302 ALA A C 1
ATOM 2404 O O . ALA A 1 302 ? 12.432 -16.330 -17.625 1.00 92.81 302 ALA A O 1
ATOM 2405 N N . TYR A 1 303 ? 12.853 -14.135 -17.871 1.00 90.19 303 TYR A N 1
ATOM 2406 C CA . TYR A 1 303 ? 11.953 -13.698 -16.805 1.00 90.19 303 TYR A CA 1
ATOM 2407 C C . TYR A 1 303 ? 10.482 -13.965 -17.147 1.00 90.19 303 TYR A C 1
ATOM 2409 O O . TYR A 1 303 ? 9.732 -14.447 -16.297 1.00 90.19 303 TYR A O 1
ATOM 2417 N N . ALA A 1 304 ? 10.070 -13.736 -18.398 1.00 89.31 304 ALA A N 1
ATOM 2418 C CA . ALA A 1 304 ? 8.722 -14.072 -18.856 1.00 89.31 304 ALA A CA 1
ATOM 2419 C C . ALA A 1 304 ? 8.424 -15.576 -18.700 1.00 89.31 304 ALA A C 1
ATOM 2421 O O . ALA A 1 304 ? 7.388 -15.944 -18.143 1.00 89.31 304 ALA A O 1
ATOM 2422 N N . CYS A 1 305 ? 9.356 -16.448 -19.103 1.00 92.62 305 CYS A N 1
ATOM 2423 C CA . CYS A 1 305 ? 9.245 -17.894 -18.899 1.00 92.62 305 CYS A CA 1
ATOM 2424 C C . CYS A 1 305 ? 9.138 -18.259 -17.411 1.00 92.62 305 CYS A C 1
ATOM 2426 O O . CYS A 1 305 ? 8.275 -19.053 -17.037 1.00 92.62 305 CYS A O 1
ATOM 2428 N N . TYR A 1 306 ? 9.964 -17.653 -16.553 1.00 91.94 306 TYR A N 1
ATOM 2429 C CA . TYR A 1 306 ? 9.906 -17.859 -15.103 1.00 91.94 306 TYR A CA 1
ATOM 2430 C C . TYR A 1 306 ? 8.547 -17.457 -14.505 1.00 91.94 306 TYR A C 1
ATOM 2432 O O . TYR A 1 306 ? 7.975 -18.195 -13.696 1.00 91.94 306 TYR A O 1
ATOM 2440 N N . ARG A 1 307 ? 7.987 -16.315 -14.920 1.00 84.94 307 ARG A N 1
ATOM 2441 C CA . ARG A 1 307 ? 6.669 -15.854 -14.453 1.00 84.94 307 ARG A CA 1
ATOM 2442 C C . ARG A 1 307 ? 5.534 -16.753 -14.941 1.00 84.94 307 ARG A C 1
ATOM 2444 O O . ARG A 1 307 ? 4.639 -17.053 -14.160 1.00 84.94 307 ARG A O 1
ATOM 2451 N N . ILE A 1 308 ? 5.574 -17.230 -16.187 1.00 89.94 308 ILE A N 1
ATOM 2452 C CA . ILE A 1 308 ? 4.583 -18.193 -16.705 1.00 89.94 308 ILE A CA 1
ATOM 2453 C C . ILE A 1 308 ? 4.669 -19.520 -15.940 1.00 89.94 308 ILE A C 1
ATOM 2455 O O . ILE A 1 308 ? 3.641 -20.082 -15.552 1.00 89.94 308 ILE A O 1
ATOM 2459 N N . TRP A 1 309 ? 5.890 -20.000 -15.686 1.00 90.12 309 TRP A N 1
ATOM 2460 C CA . TRP A 1 309 ? 6.124 -21.212 -14.909 1.00 90.12 309 TRP A CA 1
ATOM 2461 C C . TRP A 1 309 ? 5.536 -21.102 -13.503 1.00 90.12 309 TRP A C 1
ATOM 2463 O O . TRP A 1 309 ? 4.771 -21.964 -13.092 1.00 90.12 309 TRP A O 1
ATOM 2473 N N . THR A 1 310 ? 5.843 -20.029 -12.778 1.00 86.75 310 THR A N 1
ATOM 2474 C CA . THR A 1 310 ? 5.401 -19.859 -11.385 1.00 86.75 310 THR A CA 1
ATOM 2475 C C . THR A 1 310 ? 3.928 -19.473 -11.251 1.00 86.75 310 THR A C 1
ATOM 2477 O O . THR A 1 310 ? 3.278 -19.916 -10.310 1.00 86.75 310 THR A O 1
ATOM 2480 N N . GLY A 1 311 ? 3.384 -18.681 -12.178 1.00 82.88 311 GLY A N 1
ATOM 2481 C CA . GLY A 1 311 ? 2.017 -18.165 -12.091 1.00 82.88 311 GLY A CA 1
ATOM 2482 C C . GLY A 1 311 ? 0.934 -19.097 -12.636 1.00 82.88 311 GLY A C 1
ATOM 2483 O O . GLY A 1 311 ? -0.168 -19.113 -12.100 1.00 82.88 311 GLY A O 1
ATOM 2484 N N . ILE A 1 312 ? 1.220 -19.855 -13.701 1.00 85.31 312 ILE A N 1
ATOM 2485 C CA . ILE A 1 312 ? 0.207 -20.667 -14.401 1.00 85.31 312 ILE A CA 1
ATOM 2486 C C . ILE A 1 312 ? 0.550 -22.153 -14.326 1.00 85.31 312 ILE A C 1
ATOM 2488 O O . ILE A 1 312 ? -0.276 -22.957 -13.902 1.00 85.31 312 ILE A O 1
ATOM 2492 N N . LEU A 1 313 ? 1.764 -22.530 -14.736 1.00 86.94 313 LEU A N 1
ATOM 2493 C CA . LEU A 1 313 ? 2.104 -23.942 -14.925 1.00 86.94 313 LEU A CA 1
ATOM 2494 C C . LEU A 1 313 ? 2.301 -24.670 -13.592 1.00 86.94 313 LEU A C 1
ATOM 2496 O O . LEU A 1 313 ? 1.712 -25.723 -13.379 1.00 86.94 313 LEU A O 1
ATOM 2500 N N . SER A 1 314 ? 3.094 -24.113 -12.678 1.00 88.12 314 SER A N 1
ATOM 2501 C CA . SER A 1 314 ? 3.433 -24.753 -11.404 1.00 88.12 314 SER A CA 1
ATOM 2502 C C . SER A 1 314 ? 2.194 -25.030 -10.541 1.00 88.12 314 SER A C 1
ATOM 2504 O O . SER A 1 314 ? 2.051 -26.167 -10.097 1.00 88.12 314 SER A O 1
ATOM 2506 N N . PRO A 1 315 ? 1.255 -24.084 -10.331 1.00 86.94 315 PRO A N 1
ATOM 2507 C CA . PRO A 1 315 ? 0.023 -24.383 -9.603 1.00 86.94 315 PRO A CA 1
ATOM 2508 C C . PRO A 1 315 ? -0.834 -25.442 -10.299 1.00 86.94 315 PRO A C 1
ATOM 2510 O O . PRO A 1 315 ? -1.446 -26.253 -9.625 1.00 86.94 315 PRO A O 1
ATOM 2513 N N . TRP A 1 316 ? -0.853 -25.486 -11.633 1.00 85.25 316 TRP A N 1
ATOM 2514 C CA . TRP A 1 316 ? -1.619 -26.492 -12.371 1.00 85.25 316 TRP A CA 1
ATOM 2515 C C . TRP A 1 316 ? -1.031 -27.906 -12.248 1.00 85.25 316 TRP A C 1
ATOM 2517 O O . TRP A 1 316 ? -1.773 -28.867 -12.070 1.00 85.25 316 TRP A O 1
ATOM 2527 N N . PHE A 1 317 ? 0.297 -28.043 -12.307 1.00 88.06 317 PHE A N 1
ATOM 2528 C CA . PHE A 1 317 ? 0.979 -29.338 -12.193 1.00 88.06 317 PHE A CA 1
ATOM 2529 C C . PHE A 1 317 ? 1.036 -29.883 -10.762 1.00 88.06 317 PHE A C 1
ATOM 2531 O O . PHE A 1 317 ? 1.113 -31.097 -10.578 1.00 88.06 317 PHE A O 1
ATOM 2538 N N . PHE A 1 318 ? 1.039 -28.998 -9.764 1.00 86.62 318 PHE A N 1
ATOM 2539 C CA . PHE A 1 318 ? 1.265 -29.355 -8.363 1.00 86.62 318 PHE A CA 1
ATOM 2540 C C . PHE A 1 318 ? 0.101 -28.969 -7.440 1.00 86.62 318 PHE A C 1
ATOM 2542 O O . PHE A 1 318 ? 0.277 -28.975 -6.222 1.00 86.62 318 PHE A O 1
ATOM 2549 N N . ALA A 1 319 ? -1.076 -28.645 -7.992 1.00 74.25 319 ALA A N 1
ATOM 2550 C CA . ALA A 1 319 ? -2.296 -28.487 -7.207 1.00 74.25 319 ALA A CA 1
ATOM 2551 C C . ALA A 1 319 ? -2.583 -29.797 -6.465 1.00 74.25 319 ALA A C 1
ATOM 2553 O O . ALA A 1 319 ? -2.832 -30.834 -7.084 1.00 74.25 319 ALA A O 1
ATOM 2554 N N . GLN A 1 320 ? -2.529 -29.754 -5.134 1.00 72.50 320 GLN A N 1
ATOM 2555 C CA . GLN A 1 320 ? -3.092 -30.821 -4.321 1.00 72.50 320 GLN A CA 1
ATOM 2556 C C . GLN A 1 320 ? -4.623 -30.733 -4.416 1.00 72.50 320 GLN A C 1
ATOM 2558 O O . GLN A 1 320 ? -5.159 -29.629 -4.532 1.00 72.50 320 GLN A O 1
ATOM 2563 N N . PRO A 1 321 ? -5.342 -31.865 -4.418 1.00 61.16 321 PRO A N 1
ATOM 2564 C CA . PRO A 1 321 ? -6.783 -31.843 -4.238 1.00 61.16 321 PRO A CA 1
ATOM 2565 C C . PRO A 1 321 ? -7.061 -31.410 -2.793 1.00 61.16 321 PRO A C 1
ATOM 2567 O O . PRO A 1 321 ? -7.006 -32.235 -1.886 1.00 61.16 321 PRO A O 1
ATOM 2570 N N . ASP A 1 322 ? -7.276 -30.115 -2.575 1.00 54.69 322 ASP A N 1
ATOM 2571 C CA . ASP A 1 322 ? -7.739 -29.597 -1.288 1.00 54.69 322 ASP A CA 1
ATOM 2572 C C . ASP A 1 322 ? -9.237 -29.901 -1.117 1.00 54.69 322 ASP A C 1
ATOM 2574 O O . ASP A 1 322 ? -9.987 -29.936 -2.094 1.00 54.69 322 ASP A O 1
ATOM 2578 N N . ASP A 1 323 ? -9.643 -30.129 0.135 1.00 54.72 323 ASP A N 1
ATOM 2579 C CA . ASP A 1 323 ? -10.976 -30.488 0.643 1.00 54.72 323 ASP A CA 1
ATOM 2580 C C . ASP A 1 323 ? -12.111 -29.505 0.243 1.00 54.72 323 ASP A C 1
ATOM 2582 O O . ASP A 1 323 ? -12.731 -28.846 1.086 1.00 54.72 323 ASP A O 1
ATOM 2586 N N . ASP A 1 324 ? -12.427 -29.400 -1.050 1.00 53.84 324 ASP A N 1
ATOM 2587 C CA . ASP A 1 324 ? -13.530 -28.584 -1.583 1.00 53.84 324 ASP A CA 1
ATOM 2588 C C . ASP A 1 324 ? -14.903 -29.009 -1.018 1.00 53.84 324 ASP A C 1
ATOM 2590 O O . ASP A 1 324 ? -15.838 -28.201 -0.952 1.00 53.84 324 ASP A O 1
ATOM 2594 N N . ASP A 1 325 ? -15.006 -30.239 -0.505 1.00 53.81 325 ASP A N 1
ATOM 2595 C CA . ASP A 1 325 ? -16.204 -30.770 0.145 1.00 53.81 325 ASP A CA 1
ATOM 2596 C C . ASP A 1 325 ? -16.594 -29.975 1.413 1.00 53.81 325 ASP A C 1
ATOM 2598 O O . ASP A 1 325 ? -17.783 -29.786 1.696 1.00 53.81 325 ASP A O 1
ATOM 2602 N N . GLU A 1 326 ? -15.631 -29.416 2.163 1.00 54.00 326 GLU A N 1
ATOM 2603 C CA . GLU A 1 326 ? -15.928 -28.740 3.439 1.00 54.00 326 GLU A CA 1
ATOM 2604 C C . GLU A 1 326 ?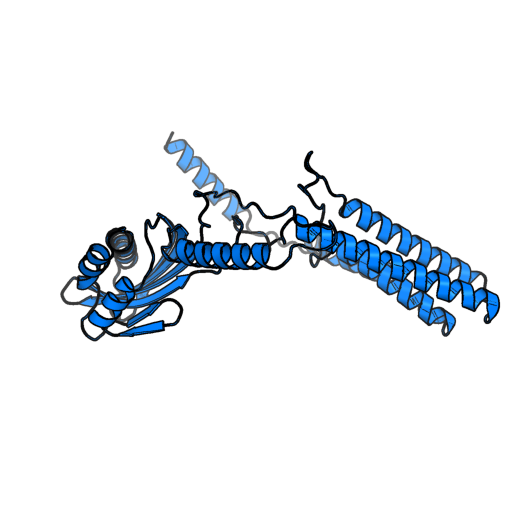 -16.457 -27.299 3.253 1.00 54.00 326 GLU A C 1
ATOM 2606 O O . GLU A 1 326 ? -17.252 -26.779 4.054 1.00 54.00 326 GLU A O 1
ATOM 2611 N N . ILE A 1 327 ? -16.040 -26.631 2.171 1.00 55.44 327 ILE A N 1
ATOM 2612 C CA . ILE A 1 327 ? -16.462 -25.261 1.842 1.00 55.44 327 ILE A CA 1
ATOM 2613 C C . ILE A 1 327 ? -17.861 -25.269 1.219 1.00 55.44 327 ILE A C 1
ATOM 2615 O O . ILE A 1 327 ? -18.672 -24.377 1.521 1.00 55.44 327 ILE A O 1
ATOM 2619 N N . ASP A 1 328 ? -18.173 -26.268 0.392 1.00 57.34 328 ASP A N 1
ATOM 2620 C CA . ASP A 1 328 ? -19.479 -26.368 -0.257 1.00 57.34 328 ASP A CA 1
ATOM 2621 C C . ASP A 1 328 ? -20.579 -26.816 0.724 1.00 57.34 328 ASP A C 1
ATOM 2623 O O . ASP A 1 328 ? -21.668 -26.229 0.725 1.00 57.34 328 ASP A O 1
ATOM 2627 N N . GLU A 1 329 ? -20.277 -27.698 1.690 1.00 62.72 329 GLU A N 1
ATOM 2628 C CA . GLU A 1 329 ? -21.195 -28.023 2.797 1.00 62.72 329 GLU A CA 1
ATOM 2629 C C . GLU A 1 329 ? -21.565 -26.789 3.638 1.00 62.72 329 GLU A C 1
ATOM 2631 O O . GLU A 1 329 ? -22.736 -26.570 3.982 1.00 62.72 329 GLU A O 1
ATOM 2636 N N . LYS A 1 330 ? -20.586 -25.934 3.969 1.00 62.59 330 LYS A N 1
ATOM 2637 C CA . LYS A 1 330 ? -20.836 -24.696 4.731 1.00 62.59 330 LYS A CA 1
ATOM 2638 C C . LYS A 1 330 ? -21.705 -23.714 3.942 1.00 62.59 330 LYS A C 1
ATOM 2640 O O . LYS A 1 330 ? -22.574 -23.058 4.534 1.00 62.59 330 LYS A O 1
ATOM 2645 N N . LYS A 1 331 ? -21.520 -23.607 2.622 1.00 68.62 331 LYS A N 1
ATOM 2646 C CA . LYS A 1 331 ? -22.350 -22.757 1.748 1.00 68.62 331 LYS A CA 1
ATOM 2647 C C . LYS A 1 331 ? -23.770 -23.311 1.598 1.00 68.62 331 LYS A C 1
ATOM 2649 O O . LYS A 1 331 ? -24.723 -22.533 1.719 1.00 68.62 331 LYS A O 1
ATOM 2654 N N . LEU A 1 332 ? -23.924 -24.626 1.440 1.00 66.81 332 LEU A N 1
ATOM 2655 C CA . LEU A 1 332 ? -25.214 -25.325 1.398 1.00 66.81 332 LEU A CA 1
ATOM 2656 C C . LEU A 1 332 ? -26.001 -25.142 2.700 1.00 66.81 332 LEU A C 1
ATOM 2658 O O . LEU A 1 332 ? -27.130 -24.648 2.665 1.00 66.81 332 LEU A O 1
ATOM 2662 N N . ARG A 1 333 ? -25.376 -25.373 3.863 1.00 71.25 333 ARG A N 1
ATOM 2663 C CA . ARG A 1 333 ? -26.001 -25.142 5.182 1.00 71.25 333 ARG A CA 1
ATOM 2664 C C . ARG A 1 333 ? -26.432 -23.689 5.383 1.00 71.25 333 ARG A C 1
ATOM 2666 O O . ARG A 1 333 ? -27.458 -23.412 6.007 1.00 71.25 333 ARG A O 1
ATOM 2673 N N . LYS A 1 334 ? -25.668 -22.727 4.856 1.00 72.56 334 LYS A N 1
ATOM 2674 C CA . LYS A 1 334 ? -26.006 -21.296 4.934 1.00 72.56 334 LYS A CA 1
ATOM 2675 C C . LYS A 1 334 ? -27.177 -20.930 4.014 1.00 72.56 334 LYS A C 1
ATOM 2677 O O . LYS A 1 334 ? -27.966 -20.056 4.374 1.00 72.56 334 LYS A O 1
ATOM 2682 N N . LYS A 1 335 ? -27.314 -21.602 2.867 1.00 74.75 335 LYS A N 1
ATOM 2683 C CA . LYS A 1 335 ? -28.443 -21.454 1.936 1.00 74.75 335 LYS A CA 1
ATOM 2684 C C . LYS A 1 335 ? -29.723 -22.086 2.500 1.00 74.75 335 LYS A C 1
ATOM 2686 O O . LYS A 1 335 ? -30.759 -21.426 2.502 1.00 74.75 335 LYS A O 1
ATOM 2691 N N . GLU A 1 336 ? -29.642 -23.278 3.091 1.00 73.25 336 GLU A N 1
ATOM 2692 C CA . GLU A 1 336 ? -30.777 -23.940 3.760 1.00 73.25 336 GLU A CA 1
ATOM 2693 C C . GLU A 1 336 ? -31.306 -23.147 4.963 1.00 73.25 336 GLU A C 1
ATOM 2695 O O . GLU A 1 336 ? -32.515 -22.994 5.134 1.00 73.25 336 GLU A O 1
ATOM 2700 N N . ARG A 1 337 ? -30.414 -22.563 5.776 1.00 73.44 337 ARG A N 1
ATOM 2701 C CA . ARG A 1 337 ? -30.809 -21.691 6.899 1.00 73.44 337 ARG A CA 1
ATOM 2702 C C . ARG A 1 337 ? -31.566 -20.439 6.457 1.00 73.44 337 ARG A C 1
ATOM 2704 O O . ARG A 1 337 ? -32.344 -19.911 7.245 1.00 73.44 337 ARG A O 1
ATOM 2711 N N . LYS A 1 338 ? -31.325 -19.947 5.238 1.00 76.00 338 LYS A N 1
ATOM 2712 C CA . LYS A 1 338 ? -32.064 -18.810 4.669 1.00 76.00 338 LYS A CA 1
ATOM 2713 C C . LYS A 1 338 ? -33.431 -19.238 4.138 1.00 76.00 338 LYS A C 1
ATOM 2715 O O . LYS A 1 338 ? -34.397 -18.529 4.373 1.00 76.00 338 LYS A O 1
ATOM 2720 N N . LEU A 1 339 ? -33.513 -20.407 3.504 1.00 67.56 339 LEU A N 1
ATOM 2721 C CA . LEU A 1 339 ? -34.767 -20.981 3.001 1.00 67.56 339 LEU A CA 1
ATOM 2722 C C . LEU A 1 339 ? -35.745 -21.386 4.111 1.00 67.56 339 LEU A C 1
ATOM 2724 O O . LEU A 1 339 ? -36.940 -21.314 3.898 1.00 67.56 339 LEU A O 1
ATOM 2728 N N . ARG A 1 340 ? -35.263 -21.762 5.302 1.00 68.50 340 ARG A N 1
ATOM 2729 C CA . ARG A 1 340 ? -36.122 -22.043 6.472 1.00 68.50 340 ARG A CA 1
ATOM 2730 C C . ARG A 1 340 ? -36.661 -20.797 7.186 1.00 68.50 340 ARG A C 1
ATOM 2732 O O . ARG A 1 340 ? -37.431 -20.934 8.131 1.00 68.50 340 ARG A O 1
ATOM 2739 N N . LYS A 1 341 ? -36.178 -19.607 6.821 1.00 66.06 341 LYS A N 1
ATOM 2740 C CA . LYS A 1 341 ? -36.567 -18.321 7.426 1.00 66.06 341 LYS A CA 1
ATOM 2741 C C . LYS A 1 341 ? -37.425 -17.454 6.495 1.00 66.06 341 LYS A C 1
ATOM 2743 O O . LYS A 1 341 ? -37.803 -16.360 6.905 1.00 66.06 341 LYS A O 1
ATOM 2748 N N . ALA A 1 342 ? -37.674 -17.921 5.273 1.00 52.22 342 ALA A N 1
ATOM 2749 C CA . ALA A 1 342 ? -38.679 -17.404 4.351 1.00 52.22 342 ALA A CA 1
ATOM 2750 C C . ALA A 1 342 ? -39.890 -18.338 4.410 1.00 52.22 342 ALA A C 1
ATOM 2752 O O . ALA A 1 342 ? -41.018 -17.822 4.264 1.00 52.22 342 ALA A O 1
#

pLDDT: mean 80.66, std 20.25, range [28.12, 98.5]

Foldseek 3Di:
DDWDPCQVVQLVVVVVQLCVLCQAQDLVSNLVSCLVQWAQAQAWEAEQNDIDGGSVRVSVVSSVDQFGRKDWDWPDWDWDTDPQRKIKIKTKTKIFTDGPCVVVVVVVVVVVVVVVVVPDPDDDDDDDPDDPPDPPPDCRDIWIKMKMFIWHDDPNHTHTSYMYIDIDPRDPDDDDPDDDDDDDQQVLLVQLVVLLVVLVCLLVVLLCLLVVCCVPPNVDDPVLVVLSVVLNVLSVVLSVVSCVQQDFDADPVRHTPHRGDRLPDPPDPSVLSSVSSVLSSVLSNCCSPPVVSSVCVVVNVVVVVVCCCVPPVVCVVPVDPPPPVVVVVVVVVVVVVVVVVD